Protein AF-A0A091BW97-F1 (afdb_monomer)

Secondary structure (DSSP, 8-state):
----SS-HHHHHHHHHHHHHHHHHT-HHHH-GGGSTTSHHHHHHHHHHHHHHHHHHTHHHHHHHHHHHHH-SS-HHHHHHHHHHHHHHHHHHHHHHHHHHGGGGT--SSSPSBTTEEEETTEEEE--HHHHHHHHHHHHHHHHHHHTTPPPPGGGGGGSTHHHHHHHHHHHHHHHHHHHHHHHHHHHHHHHHHHHHHHHTTHHHHHHHHHHHHHTGGGTTHHHHHHHHHTSTTSSTTHHHHHHHHHHHHHHH--S-HHHH-GGGGGGTHHHIIIIIHHHHHHHHHHHS-GGGHHHHHHHHHHHHHHHHHH---HHHHTTTTTT-HHHHHHHHHHHHHHHHHHHH--TTTSS-SS--

Radius of gyration: 22.95 Å; Cα contacts (8 Å, |Δi|>4): 452; chains: 1; bounding box: 50×57×78 Å

Foldseek 3Di:
DDPPLPPCVLLLVLLLLLLVLVQCLDCVRPNPCSDPPHPSVVVSVVSNVVSCVCVLAVLLSLQLSVLCPQAPPPSNLLSVLSNVLLVLLQQLLLVCCVVPVVVQVHDQVDDADPQWHQHPNGIHGCPDNLSSNVSSVVSSVLLNPAQQPDDPPVCRVCHHSNVSNVVSNVVSNVVSVVCSRVVVVVSVVLLVLLLVLLVVQLVSLLVLLLCLLLCLVNRCSCSSQCCQQQNPSPHHRHPVVVCSVCVVVVLPDPDQCCVVPVSCSSVLSLVLLQPVLVVVLVVCLVPDDPVCNVVSCVQRVSLSVSCNSRVDNSSRCVVCCVPPVVVSSVSSNVSSVVSSVVSVDPPDRPDPPPHD

Nearest PDB structures (foldseek):
  5iws-assembly1_A-2  TM=8.022E-01  e=1.204E-10  Bacillus cereus E33L
  6bvg-assembly1_B  TM=5.832E-01  e=1.067E-10  Bacillus cereus E33L
  8qsr-assembly1_A  TM=5.891E-01  e=2.397E-09  Escherichia coli

Sequence (356 aa):
MEAQCLRPFCFCFSGIVIAIASVVNDPAIVGNIAEEGTFWNQSWEIIEEGGWTVFNNMEILFAIGLPLGLARKANARAALESFVLYMTFNTFMSKILENFGSTFGVDFDQPVGEGLKMIGGVKTLDTGVVGSIIIAGIVIYLHNRFFDTQLPEYLGIFQGSALIGMIGFFVMFVMALLFSWVWPIFQQGVQSLQEFMVRSGNFGVFTYIFLEKALLPTGLHHFIYAPFQFGPAVVEGGTTLYWMEHLREFASSSQNLKSLFPEGGFALQGLSNLFGVPGIALAFYATAKKENKKKVLALIVPGVITAVLAGITEPFDYTFLFIAPVLVFCTCSVGCYFSDDFLCFRCCWRYGWWFN

Mean predicted aligned error: 7.31 Å

Organism: NCBI:txid1302648

pLDDT: mean 86.13, std 14.83, range [24.56, 98.75]

Structure (mmCIF, N/CA/C/O backbone):
data_AF-A0A091BW97-F1
#
_entry.id   AF-A0A091BW97-F1
#
loop_
_atom_site.group_PDB
_atom_site.id
_atom_site.type_symbol
_atom_site.label_atom_id
_atom_site.label_alt_id
_atom_site.label_comp_id
_atom_site.label_asym_id
_atom_site.label_entity_id
_atom_site.label_seq_id
_atom_site.pdbx_PDB_ins_code
_atom_site.Cartn_x
_atom_site.Cartn_y
_atom_site.Cartn_z
_atom_site.occupancy
_atom_site.B_iso_or_equiv
_atom_site.auth_seq_id
_atom_site.auth_comp_id
_atom_site.auth_asym_id
_atom_site.auth_atom_id
_atom_site.pdbx_PDB_model_num
ATOM 1 N N . MET A 1 1 ? -18.134 11.917 3.987 1.00 31.91 1 MET A N 1
ATOM 2 C CA . MET A 1 1 ? -17.168 11.019 4.648 1.00 31.91 1 MET A CA 1
ATOM 3 C C . MET A 1 1 ? -15.805 11.633 4.442 1.00 31.91 1 MET A C 1
ATOM 5 O O . MET A 1 1 ? -15.269 11.550 3.347 1.00 31.91 1 MET A O 1
ATOM 9 N N . GLU A 1 2 ? -15.338 12.402 5.418 1.00 29.83 2 GLU A N 1
ATOM 10 C CA . GLU A 1 2 ? -14.093 13.152 5.294 1.00 29.83 2 GLU A CA 1
ATOM 11 C C . GLU A 1 2 ? -12.892 12.206 5.264 1.00 29.83 2 GLU A C 1
ATOM 13 O O . GLU A 1 2 ? -12.587 11.515 6.233 1.00 29.83 2 GLU A O 1
ATOM 18 N N . ALA A 1 3 ? -12.188 12.236 4.135 1.00 34.28 3 ALA A N 1
ATOM 19 C CA . ALA A 1 3 ? -10.839 11.735 3.919 1.00 34.28 3 ALA A CA 1
ATOM 20 C C . ALA A 1 3 ? -9.794 12.537 4.734 1.00 34.28 3 ALA A C 1
ATOM 22 O O . ALA A 1 3 ? -8.815 13.048 4.196 1.00 34.28 3 ALA A O 1
ATOM 23 N N . GLN A 1 4 ? -10.024 12.711 6.039 1.00 38.94 4 GLN A N 1
ATOM 24 C CA . GLN A 1 4 ? -9.078 13.345 6.967 1.00 38.94 4 GLN A CA 1
ATOM 25 C C . GLN A 1 4 ? -8.070 12.348 7.557 1.00 38.94 4 GLN A C 1
ATOM 27 O O . GLN A 1 4 ? -7.108 12.753 8.199 1.00 38.94 4 GLN A O 1
ATOM 32 N N . CYS A 1 5 ? -8.287 11.052 7.343 1.00 41.28 5 CYS A N 1
ATOM 33 C CA . CYS A 1 5 ? -7.582 9.991 8.051 1.00 41.28 5 CYS A CA 1
ATOM 34 C C . CYS A 1 5 ? -6.133 9.783 7.547 1.00 41.28 5 CYS A C 1
ATOM 36 O O . CYS A 1 5 ? -5.243 9.513 8.343 1.00 41.28 5 CYS A O 1
ATOM 38 N N . LEU A 1 6 ? -5.866 10.083 6.274 1.00 47.84 6 LEU A N 1
ATOM 39 C CA . LEU A 1 6 ? -4.556 10.480 5.757 1.00 47.84 6 LEU A CA 1
ATOM 40 C C . LEU A 1 6 ? -4.838 11.573 4.735 1.00 47.84 6 LEU A C 1
ATOM 42 O O . LEU A 1 6 ? -5.543 11.327 3.758 1.00 47.84 6 LEU A O 1
ATOM 46 N N . ARG A 1 7 ? -4.355 12.797 4.956 1.00 52.91 7 ARG A N 1
ATOM 47 C CA . ARG A 1 7 ? -4.534 13.851 3.954 1.00 52.91 7 ARG A CA 1
ATOM 48 C C . ARG A 1 7 ? -3.901 13.334 2.644 1.00 52.91 7 ARG A C 1
ATOM 50 O O . ARG A 1 7 ? -2.727 12.962 2.690 1.00 52.91 7 ARG A O 1
ATOM 57 N N . PRO A 1 8 ? -4.608 13.355 1.493 1.00 54.41 8 PRO A N 1
ATOM 58 C CA . PRO A 1 8 ? -4.060 12.956 0.185 1.00 54.41 8 PRO A CA 1
ATOM 59 C C . PRO A 1 8 ? -2.718 13.628 -0.145 1.00 54.41 8 PRO A C 1
ATOM 61 O O . PRO A 1 8 ? -1.938 13.139 -0.947 1.00 54.41 8 PRO A O 1
ATOM 64 N N . PHE A 1 9 ? -2.437 14.741 0.534 1.00 54.31 9 PHE A N 1
ATOM 65 C CA . PHE A 1 9 ? -1.228 15.535 0.443 1.00 54.31 9 PHE A CA 1
ATOM 66 C C . PHE A 1 9 ? 0.078 14.762 0.672 1.00 54.31 9 PHE A C 1
ATOM 68 O O . PHE A 1 9 ? 1.041 15.037 -0.034 1.00 54.31 9 PHE A O 1
ATOM 75 N N . CYS A 1 10 ? 0.133 13.806 1.612 1.00 70.38 10 CYS A N 1
ATOM 76 C CA . CYS A 1 10 ? 1.372 13.049 1.840 1.00 70.38 10 CYS A CA 1
ATOM 77 C C . CYS A 1 10 ? 1.687 12.137 0.649 1.00 70.38 10 CYS A C 1
ATOM 79 O O . CYS A 1 10 ? 2.812 12.145 0.170 1.00 70.38 10 CYS A O 1
ATOM 81 N N . PHE A 1 11 ? 0.681 11.439 0.111 1.00 73.62 11 PHE A N 1
ATOM 82 C CA . PHE A 1 11 ? 0.833 10.619 -1.094 1.00 73.62 11 PHE A CA 1
ATOM 83 C C . PHE A 1 11 ? 1.150 11.470 -2.331 1.00 73.62 11 PHE A C 1
ATOM 85 O O . PHE A 1 11 ? 2.042 11.116 -3.097 1.00 73.62 11 PHE A O 1
ATOM 92 N N . CYS A 1 12 ? 0.489 12.626 -2.494 1.00 74.25 12 CYS A N 1
ATOM 93 C CA . CYS A 1 12 ? 0.792 13.574 -3.570 1.00 74.25 12 CYS A CA 1
ATOM 94 C C . CYS A 1 12 ? 2.246 14.039 -3.540 1.00 74.25 12 CYS A C 1
ATOM 96 O O . CYS A 1 12 ? 2.921 14.024 -4.565 1.00 74.25 12 CYS A O 1
ATOM 98 N N . PHE A 1 13 ? 2.706 14.490 -2.372 1.00 83.44 13 PHE A N 1
ATOM 99 C CA . PHE A 1 13 ? 4.054 15.011 -2.205 1.00 83.44 13 PHE A CA 1
ATOM 100 C C . PHE A 1 13 ? 5.097 13.912 -2.409 1.00 83.44 13 PHE A C 1
ATOM 102 O O . PHE A 1 13 ? 5.989 14.090 -3.232 1.00 83.44 13 PHE A O 1
ATOM 109 N N . SER A 1 14 ? 4.946 12.768 -1.733 1.00 83.62 14 SER A N 1
ATOM 110 C CA . SER A 1 14 ? 5.844 11.620 -1.883 1.00 83.62 14 SER A CA 1
ATOM 111 C C . SER A 1 14 ? 5.943 11.154 -3.334 1.00 83.62 14 SER A C 1
ATOM 113 O O . SER A 1 14 ? 7.049 10.978 -3.833 1.00 83.62 14 SER A O 1
ATOM 115 N N . GLY A 1 15 ? 4.815 11.040 -4.043 1.00 79.00 15 GLY A N 1
ATOM 116 C CA . GLY A 1 15 ? 4.815 10.669 -5.458 1.00 79.00 15 GLY A CA 1
ATOM 117 C C . GLY A 1 15 ? 5.561 11.666 -6.344 1.00 79.00 15 GLY A C 1
ATOM 118 O O . GLY A 1 15 ? 6.365 11.266 -7.178 1.00 79.00 15 GLY A O 1
ATOM 119 N N . ILE A 1 16 ? 5.330 12.970 -6.153 1.00 83.19 16 ILE A N 1
ATOM 120 C CA . ILE A 1 16 ? 6.034 14.014 -6.916 1.00 83.19 16 ILE A CA 1
ATOM 121 C C . ILE A 1 16 ? 7.541 13.973 -6.637 1.00 83.19 16 ILE A C 1
ATOM 123 O O . ILE A 1 16 ? 8.328 14.128 -7.566 1.00 83.19 16 ILE A O 1
ATOM 127 N N . VAL A 1 17 ? 7.949 13.761 -5.382 1.00 88.44 17 VAL A N 1
ATOM 128 C CA . VAL A 1 17 ? 9.368 13.654 -5.012 1.00 88.44 17 VAL A CA 1
ATOM 129 C C . VAL A 1 17 ? 10.024 12.461 -5.702 1.00 88.44 17 VAL A C 1
ATOM 131 O O . VAL A 1 17 ? 11.072 12.651 -6.311 1.00 88.44 17 VAL A O 1
ATOM 134 N N . ILE A 1 18 ? 9.395 11.281 -5.674 1.00 84.12 18 ILE A N 1
ATOM 135 C CA . ILE A 1 18 ? 9.902 10.077 -6.356 1.00 84.12 18 ILE A CA 1
ATOM 136 C C . ILE A 1 18 ? 10.013 10.323 -7.864 1.00 84.12 18 ILE A C 1
ATOM 138 O O . ILE A 1 18 ? 11.052 10.060 -8.460 1.00 84.12 18 ILE A O 1
ATOM 142 N N . ALA A 1 19 ? 8.979 10.903 -8.481 1.00 80.38 19 ALA A N 1
ATOM 143 C CA . ALA A 1 19 ? 8.985 11.201 -9.911 1.00 80.38 19 ALA A CA 1
ATOM 144 C C . ALA A 1 19 ? 10.111 12.166 -10.308 1.00 80.38 19 ALA A C 1
ATOM 146 O O . ALA A 1 19 ? 10.805 11.944 -11.299 1.00 80.38 19 ALA A O 1
ATOM 147 N N . ILE A 1 20 ? 10.311 13.237 -9.531 1.00 87.88 20 ILE A N 1
ATOM 148 C CA . ILE A 1 20 ? 11.405 14.184 -9.771 1.00 87.88 20 ILE A CA 1
ATOM 149 C C . ILE A 1 20 ? 12.748 13.481 -9.598 1.00 87.88 20 ILE A C 1
ATOM 151 O O . ILE A 1 20 ? 13.588 13.620 -10.481 1.00 87.88 20 ILE A O 1
ATOM 155 N N . ALA A 1 21 ? 12.937 12.737 -8.504 1.00 88.88 21 ALA A N 1
ATOM 156 C CA . ALA A 1 21 ? 14.180 12.030 -8.210 1.00 88.88 21 ALA A CA 1
ATOM 157 C C . ALA A 1 21 ? 14.549 11.046 -9.331 1.00 88.88 21 ALA A C 1
ATOM 159 O O . ALA A 1 21 ? 15.673 11.083 -9.821 1.00 88.88 21 ALA A O 1
ATOM 160 N N . SER A 1 22 ? 13.578 10.279 -9.828 1.00 82.81 22 SER A N 1
ATOM 161 C CA . SER A 1 22 ? 13.769 9.355 -10.948 1.00 82.81 22 SER A CA 1
ATOM 162 C C . SER A 1 22 ? 14.239 10.069 -12.225 1.00 82.81 22 SER A C 1
ATOM 164 O O . SER A 1 22 ? 15.207 9.646 -12.851 1.00 82.81 22 SER A O 1
ATOM 166 N N . VAL A 1 23 ? 13.625 11.205 -12.583 1.00 85.25 23 VAL A N 1
ATOM 167 C CA . VAL A 1 23 ? 14.000 11.974 -13.787 1.00 85.25 23 VAL A CA 1
ATOM 168 C C . VAL A 1 23 ? 15.388 12.601 -13.658 1.00 85.25 23 VAL A C 1
ATOM 170 O O . VAL A 1 23 ? 16.167 12.596 -14.610 1.00 85.25 23 VAL A O 1
ATOM 173 N N . VAL A 1 24 ? 15.704 13.180 -12.500 1.00 90.56 24 VAL A N 1
ATOM 174 C CA . VAL A 1 24 ? 16.987 13.871 -12.296 1.00 90.56 24 VAL A CA 1
ATOM 175 C C . VAL A 1 24 ? 18.155 12.910 -12.062 1.00 90.56 24 VAL A C 1
ATOM 177 O O . VAL A 1 24 ? 19.305 13.323 -12.215 1.00 90.56 24 VAL A O 1
ATOM 180 N N . ASN A 1 25 ? 17.872 11.650 -11.729 1.00 89.25 25 ASN A N 1
ATOM 181 C CA . ASN A 1 25 ? 18.857 10.575 -11.656 1.00 89.25 25 ASN A CA 1
ATOM 182 C C . ASN A 1 25 ? 18.984 9.754 -12.937 1.00 89.25 25 ASN A C 1
ATOM 184 O O . ASN A 1 25 ? 19.788 8.831 -12.962 1.00 89.25 25 ASN A O 1
ATOM 188 N N . ASP A 1 26 ? 18.272 10.094 -14.011 1.00 83.88 26 ASP A N 1
ATOM 189 C CA . ASP A 1 26 ? 18.450 9.418 -15.292 1.00 83.88 26 ASP A CA 1
ATOM 190 C C . ASP A 1 26 ? 19.705 9.954 -16.021 1.00 83.88 26 ASP A C 1
ATOM 192 O O . ASP A 1 26 ? 19.724 11.120 -16.453 1.00 83.88 26 ASP A O 1
ATOM 196 N N . PRO A 1 27 ? 20.752 9.127 -16.243 1.00 85.81 27 PRO A N 1
ATOM 197 C CA . PRO A 1 27 ? 21.944 9.542 -16.982 1.00 85.81 27 PRO A CA 1
ATOM 198 C C . PRO A 1 27 ? 21.652 9.934 -18.433 1.00 85.81 27 PRO A C 1
ATOM 200 O O . PRO A 1 27 ? 22.418 10.692 -19.028 1.00 85.81 27 PRO A O 1
ATOM 203 N N . ALA A 1 28 ? 20.561 9.444 -19.029 1.00 82.06 28 ALA A N 1
ATOM 204 C CA . ALA A 1 28 ? 20.150 9.837 -20.375 1.00 82.06 28 ALA A CA 1
ATOM 205 C C . ALA A 1 28 ? 19.623 11.281 -20.433 1.00 82.06 28 ALA A C 1
ATOM 207 O O . ALA A 1 28 ? 19.701 11.910 -21.489 1.00 82.06 28 ALA A O 1
ATOM 208 N N . ILE A 1 29 ? 19.112 11.811 -19.317 1.00 85.56 29 ILE A N 1
ATOM 209 C CA . ILE A 1 29 ? 18.547 13.165 -19.227 1.00 85.56 29 ILE A CA 1
ATOM 210 C C . ILE A 1 29 ? 19.586 14.149 -18.688 1.00 85.56 29 ILE A C 1
ATOM 212 O O . ILE A 1 29 ? 19.765 15.237 -19.238 1.00 85.56 29 ILE A O 1
ATOM 216 N N . VAL A 1 30 ? 20.269 13.773 -17.608 1.00 89.56 30 VAL A N 1
ATOM 217 C CA . VAL A 1 30 ? 21.144 14.675 -16.841 1.00 89.56 30 VAL A CA 1
ATOM 218 C C . VAL A 1 30 ? 22.630 14.480 -17.185 1.00 89.56 30 VAL A C 1
ATOM 220 O O . VAL A 1 30 ? 23.468 15.332 -16.876 1.00 89.56 30 VAL A O 1
ATOM 223 N N . GLY A 1 31 ? 22.968 13.413 -17.911 1.00 89.38 31 GLY A N 1
ATOM 224 C CA . GLY A 1 31 ? 24.332 13.094 -18.326 1.00 89.38 31 GLY A CA 1
ATOM 225 C C . GLY A 1 31 ? 25.152 12.455 -17.207 1.00 89.38 31 GLY A C 1
ATOM 226 O O . GLY A 1 31 ? 24.620 11.981 -16.207 1.00 89.38 31 GLY A O 1
ATOM 227 N N . ASN A 1 32 ? 26.477 12.472 -17.364 1.00 93.50 32 ASN A N 1
ATOM 228 C CA . ASN A 1 32 ? 27.402 11.681 -16.543 1.00 93.50 32 ASN A CA 1
ATOM 229 C C . ASN A 1 32 ? 27.347 11.992 -15.039 1.00 93.50 32 ASN A C 1
ATOM 231 O O . ASN A 1 32 ? 27.773 11.180 -14.228 1.00 93.50 32 ASN A O 1
ATOM 235 N N . ILE A 1 33 ? 26.841 13.165 -14.637 1.00 94.12 33 ILE A N 1
ATOM 236 C CA . ILE A 1 33 ? 26.689 13.465 -13.209 1.00 94.12 33 ILE A CA 1
ATOM 237 C C . ILE A 1 33 ? 25.619 12.588 -12.557 1.00 94.12 33 ILE A C 1
ATOM 239 O O . ILE A 1 33 ? 25.690 12.407 -11.356 1.00 94.12 33 ILE A O 1
ATOM 243 N N . ALA A 1 34 ? 24.668 12.031 -13.305 1.00 91.00 34 ALA A N 1
ATOM 244 C CA . ALA A 1 34 ? 23.636 11.137 -12.785 1.00 91.00 34 ALA A CA 1
ATOM 245 C C . ALA A 1 34 ? 24.012 9.648 -12.868 1.00 91.00 34 ALA A C 1
ATOM 247 O O . ALA A 1 34 ? 23.191 8.801 -12.539 1.00 91.00 34 ALA A O 1
ATOM 248 N N . GLU A 1 35 ? 25.240 9.317 -13.281 1.00 91.56 35 GLU A N 1
ATOM 249 C CA . GLU A 1 35 ? 25.728 7.934 -13.247 1.00 91.56 35 GLU A CA 1
ATOM 250 C C . GLU A 1 35 ? 25.761 7.374 -11.818 1.00 91.56 35 GLU A C 1
ATOM 252 O O . GLU A 1 35 ? 25.962 8.104 -10.844 1.00 91.56 35 GLU A O 1
ATOM 257 N N . GLU A 1 36 ? 25.577 6.059 -11.712 1.00 89.62 36 GLU A N 1
ATOM 258 C CA . GLU A 1 36 ? 25.557 5.346 -10.438 1.00 89.62 36 GLU A CA 1
ATOM 259 C C . GLU A 1 36 ? 26.844 5.603 -9.639 1.00 89.62 36 GLU A C 1
ATOM 261 O O . GLU A 1 36 ? 27.965 5.502 -10.151 1.00 89.62 36 GLU A O 1
ATOM 266 N N . GLY A 1 37 ? 26.685 5.958 -8.364 1.00 91.25 37 GLY A N 1
ATOM 267 C CA . GLY A 1 37 ? 27.802 6.183 -7.446 1.00 91.25 37 GLY A CA 1
ATOM 268 C C . GLY A 1 37 ? 28.414 7.585 -7.486 1.00 91.25 37 GLY A C 1
ATOM 269 O O . GLY A 1 37 ? 29.332 7.868 -6.708 1.00 91.25 37 GLY A O 1
ATOM 270 N N . THR A 1 38 ? 27.922 8.497 -8.329 1.00 96.50 38 THR A N 1
ATOM 271 C CA . THR A 1 38 ? 28.285 9.914 -8.209 1.00 96.50 38 THR A CA 1
ATOM 272 C C . THR A 1 38 ? 27.631 10.542 -6.975 1.00 96.50 38 THR A C 1
ATOM 274 O O . THR A 1 38 ? 26.601 10.093 -6.473 1.00 96.50 38 THR A O 1
ATOM 277 N N . PHE A 1 39 ? 28.188 11.665 -6.512 1.00 96.50 39 PHE A N 1
ATOM 278 C CA . PHE A 1 39 ? 27.586 12.433 -5.418 1.00 96.50 39 PHE A CA 1
ATOM 279 C C . PHE A 1 39 ? 26.151 12.893 -5.732 1.00 96.50 39 PHE A C 1
ATOM 281 O O . PHE A 1 39 ? 25.313 12.952 -4.836 1.00 96.50 39 PHE A O 1
ATOM 288 N N . TRP A 1 40 ? 25.862 13.230 -6.993 1.00 95.38 40 TRP A N 1
ATOM 289 C CA . TRP A 1 40 ? 24.532 13.670 -7.415 1.00 95.38 40 TRP A CA 1
ATOM 290 C C . TRP A 1 40 ? 23.526 12.522 -7.371 1.00 95.38 40 TRP A C 1
ATOM 292 O O . TRP A 1 40 ? 22.490 12.677 -6.726 1.00 95.38 40 TRP A O 1
ATOM 302 N N . ASN A 1 41 ? 23.862 11.380 -7.981 1.00 94.12 41 ASN A N 1
ATOM 303 C CA . ASN A 1 41 ? 23.007 10.196 -7.994 1.00 94.12 41 ASN A CA 1
ATOM 304 C C . ASN A 1 41 ? 22.662 9.751 -6.564 1.00 94.12 41 ASN A C 1
ATOM 306 O O . ASN A 1 41 ? 21.485 9.721 -6.201 1.00 94.12 41 ASN A O 1
ATOM 310 N N . GLN A 1 42 ? 23.677 9.583 -5.713 1.00 95.75 42 GLN A N 1
ATOM 311 C CA . GLN A 1 42 ? 23.492 9.196 -4.310 1.00 95.75 42 GLN A CA 1
ATOM 312 C C . GLN A 1 42 ? 22.668 10.215 -3.507 1.00 95.75 42 GLN A C 1
ATOM 314 O O . GLN A 1 42 ? 21.865 9.838 -2.654 1.00 95.75 42 GLN A O 1
ATOM 319 N N . SER A 1 43 ? 22.839 11.519 -3.760 1.00 96.31 43 SER A N 1
ATOM 320 C CA . SER A 1 43 ? 22.057 12.554 -3.065 1.00 96.31 43 SER A CA 1
ATOM 321 C C . SER A 1 43 ? 20.565 12.442 -3.375 1.00 96.31 43 SER A C 1
ATOM 323 O O . SER A 1 43 ? 19.732 12.614 -2.484 1.00 96.31 43 SER A O 1
ATOM 325 N N . TRP A 1 44 ? 20.224 12.158 -4.628 1.00 94.88 44 TRP A N 1
ATOM 326 C CA . TRP A 1 44 ? 18.840 12.011 -5.062 1.00 94.88 44 TRP A CA 1
ATOM 327 C C . TRP A 1 44 ? 18.243 10.651 -4.712 1.00 94.88 44 TRP A C 1
ATOM 329 O O . TRP A 1 44 ? 17.067 10.622 -4.370 1.00 94.88 44 TRP A O 1
ATOM 339 N N . GLU A 1 45 ? 19.032 9.574 -4.670 1.00 92.81 45 GLU A N 1
ATOM 340 C CA . GLU A 1 45 ? 18.591 8.276 -4.130 1.00 92.81 45 GLU A CA 1
ATOM 341 C C . GLU A 1 45 ? 18.146 8.413 -2.668 1.00 92.81 45 GLU A C 1
ATOM 343 O O . GLU A 1 45 ? 17.074 7.949 -2.290 1.00 92.81 45 GLU A O 1
ATOM 348 N N . ILE A 1 46 ? 18.905 9.152 -1.848 1.00 95.38 46 ILE A N 1
ATOM 349 C CA . ILE A 1 46 ? 18.519 9.441 -0.455 1.00 95.38 46 ILE A CA 1
ATOM 350 C C . ILE A 1 46 ? 17.174 10.185 -0.390 1.00 95.38 46 ILE A C 1
ATOM 352 O O . ILE A 1 46 ? 16.347 9.915 0.486 1.00 95.38 46 ILE A O 1
ATOM 356 N N . ILE A 1 47 ? 16.948 11.143 -1.294 1.00 95.12 47 ILE A N 1
ATOM 357 C CA . ILE A 1 47 ? 15.691 11.902 -1.365 1.00 95.12 47 ILE A CA 1
ATOM 358 C C . ILE A 1 47 ? 14.539 10.998 -1.826 1.00 95.12 47 ILE A C 1
ATOM 360 O O . ILE A 1 47 ? 13.442 11.077 -1.265 1.00 95.12 47 ILE A O 1
ATOM 364 N N . GLU A 1 48 ? 14.784 10.142 -2.817 1.00 89.94 48 GLU A N 1
ATOM 365 C CA . GLU A 1 48 ? 13.814 9.194 -3.361 1.00 89.94 48 GLU A CA 1
ATOM 366 C C . GLU A 1 48 ? 13.341 8.196 -2.300 1.00 89.94 48 GLU A C 1
ATOM 368 O O . GLU A 1 48 ? 12.134 8.047 -2.095 1.00 89.94 48 GLU A O 1
ATOM 373 N N . GLU A 1 49 ? 14.268 7.601 -1.547 1.00 91.25 49 GLU A N 1
ATOM 374 C CA . GLU A 1 49 ? 13.966 6.715 -0.413 1.00 91.25 49 GLU A CA 1
ATOM 375 C C . GLU A 1 49 ? 13.108 7.418 0.655 1.00 91.25 49 GLU A C 1
ATOM 377 O O . GLU A 1 49 ? 12.151 6.858 1.209 1.00 91.25 49 GLU A O 1
ATOM 382 N N . GLY A 1 50 ? 13.375 8.706 0.899 1.00 91.69 50 GLY A N 1
ATOM 383 C CA . GLY A 1 50 ? 12.511 9.552 1.724 1.00 91.69 50 GLY A CA 1
ATOM 384 C C . GLY A 1 50 ? 11.082 9.658 1.172 1.00 91.69 50 GLY A C 1
ATOM 385 O O . GLY A 1 50 ? 10.113 9.597 1.935 1.00 91.69 50 GLY A O 1
ATOM 386 N N . GLY A 1 51 ? 10.932 9.756 -0.150 1.00 86.62 51 GLY A N 1
ATOM 387 C CA . GLY A 1 51 ? 9.645 9.722 -0.845 1.00 86.62 51 GLY A CA 1
ATOM 388 C C . GLY A 1 51 ? 8.905 8.392 -0.665 1.00 86.62 51 GLY A C 1
ATOM 389 O O . GLY A 1 51 ? 7.713 8.398 -0.331 1.00 86.62 51 GLY A O 1
ATOM 390 N N . TRP A 1 52 ? 9.610 7.264 -0.790 1.00 85.94 52 TRP A N 1
ATOM 391 C CA . TRP A 1 52 ? 9.051 5.911 -0.659 1.00 85.94 52 TRP A CA 1
ATOM 392 C C . TRP A 1 52 ? 8.518 5.576 0.739 1.00 85.94 52 TRP A C 1
ATOM 394 O O . TRP A 1 52 ? 7.660 4.703 0.878 1.00 85.94 52 TRP A O 1
ATOM 404 N N . THR A 1 53 ? 8.934 6.309 1.776 1.00 89.50 53 THR A N 1
ATOM 405 C CA . THR A 1 53 ? 8.540 6.072 3.179 1.00 89.50 53 THR A CA 1
ATOM 406 C C . THR A 1 53 ? 7.027 5.908 3.377 1.00 89.50 53 THR A C 1
ATOM 408 O O . THR A 1 53 ? 6.595 5.022 4.117 1.00 89.50 53 THR A O 1
ATOM 411 N N . VAL A 1 54 ? 6.203 6.733 2.722 1.00 85.88 54 VAL A N 1
ATOM 412 C CA . VAL A 1 54 ? 4.735 6.673 2.861 1.00 85.88 54 VAL A CA 1
ATOM 413 C C . VAL A 1 54 ? 4.167 5.397 2.232 1.00 85.88 54 VAL A C 1
ATOM 415 O O . VAL A 1 54 ? 3.291 4.765 2.819 1.00 85.88 54 VAL A O 1
ATOM 418 N N . PHE A 1 55 ? 4.683 4.989 1.073 1.00 82.12 55 PHE A N 1
ATOM 419 C CA . PHE A 1 55 ? 4.230 3.788 0.367 1.00 82.12 55 PHE A CA 1
ATOM 420 C C . PHE A 1 55 ? 4.696 2.514 1.074 1.00 82.12 55 PHE A C 1
ATOM 422 O O . PHE A 1 55 ? 3.896 1.606 1.287 1.00 82.12 55 PHE A O 1
ATOM 429 N N . ASN A 1 56 ? 5.942 2.489 1.551 1.00 87.00 56 ASN A N 1
ATOM 430 C CA . ASN A 1 56 ? 6.519 1.348 2.267 1.00 87.00 56 ASN A CA 1
ATOM 431 C C . ASN A 1 56 ? 5.847 1.076 3.624 1.00 87.00 56 ASN A C 1
ATOM 433 O O . ASN A 1 56 ? 6.015 0.002 4.194 1.00 87.00 56 ASN A O 1
ATOM 437 N N . ASN A 1 57 ? 5.081 2.040 4.145 1.00 90.75 57 ASN A N 1
ATOM 438 C CA . ASN A 1 57 ? 4.380 1.942 5.426 1.00 90.75 57 ASN A CA 1
ATOM 439 C C . ASN A 1 57 ? 2.858 2.112 5.286 1.00 90.75 57 ASN A C 1
ATOM 441 O O . ASN A 1 57 ? 2.184 2.416 6.277 1.00 90.75 57 ASN A O 1
ATOM 445 N N . MET A 1 58 ? 2.303 1.935 4.081 1.00 87.94 58 MET A N 1
ATOM 446 C CA . MET A 1 58 ? 0.891 2.213 3.805 1.00 87.94 58 MET A CA 1
ATOM 447 C C . MET A 1 58 ? -0.052 1.449 4.744 1.00 87.94 58 MET A C 1
ATOM 449 O O . MET A 1 58 ? -0.988 2.032 5.281 1.00 87.94 58 MET A O 1
ATOM 453 N N . GLU A 1 59 ? 0.224 0.183 5.041 1.00 92.19 59 GLU A N 1
ATOM 454 C CA . GLU A 1 59 ? -0.608 -0.656 5.904 1.00 92.19 59 GLU A CA 1
ATOM 455 C C . GLU A 1 59 ? -0.730 -0.081 7.318 1.00 92.19 59 GLU A C 1
ATOM 457 O O . GLU A 1 59 ? -1.822 0.072 7.869 1.00 92.19 59 GLU A O 1
ATOM 462 N N . ILE A 1 60 ? 0.409 0.299 7.899 1.00 94.69 60 ILE A N 1
ATOM 463 C CA . ILE A 1 60 ? 0.473 0.889 9.239 1.00 94.69 60 ILE A CA 1
ATOM 464 C C . ILE A 1 60 ? -0.222 2.252 9.243 1.00 94.69 60 ILE A C 1
ATOM 466 O O . ILE A 1 60 ? -0.995 2.556 10.156 1.00 94.69 60 ILE A O 1
ATOM 470 N N . LEU A 1 61 ? 0.011 3.060 8.206 1.00 92.50 61 LEU A N 1
ATOM 471 C CA . LEU A 1 61 ? -0.631 4.360 8.049 1.00 92.50 61 LEU A CA 1
ATOM 472 C C . LEU A 1 61 ? -2.154 4.226 7.960 1.00 92.50 61 LEU A C 1
ATOM 474 O O . LEU A 1 61 ? -2.858 4.975 8.633 1.00 92.50 61 LEU A O 1
ATOM 478 N N . PHE A 1 62 ? -2.681 3.252 7.217 1.00 90.25 62 PHE A N 1
ATOM 479 C CA . PHE A 1 62 ? -4.121 2.984 7.159 1.00 90.25 62 PHE A CA 1
ATOM 480 C C . PHE A 1 62 ? -4.668 2.458 8.491 1.00 90.25 62 PHE A C 1
ATOM 482 O O . PHE A 1 62 ? -5.737 2.901 8.925 1.00 90.25 62 PHE A O 1
ATOM 489 N N . ALA A 1 63 ? -3.930 1.579 9.177 1.00 95.31 63 ALA A N 1
ATOM 490 C CA . ALA A 1 63 ? -4.316 1.075 10.494 1.00 95.31 63 ALA A CA 1
ATOM 491 C C . ALA A 1 63 ? -4.446 2.203 11.538 1.00 95.31 63 ALA A C 1
ATOM 493 O O . ALA A 1 63 ? -5.358 2.171 12.366 1.00 95.31 63 ALA A O 1
ATOM 494 N N . ILE A 1 64 ? -3.575 3.216 11.482 1.00 94.81 64 ILE A N 1
ATOM 495 C CA . ILE A 1 64 ? -3.607 4.406 12.353 1.00 94.81 64 ILE A CA 1
ATOM 496 C C . ILE A 1 64 ? -4.652 5.419 11.884 1.00 94.81 64 ILE A C 1
ATOM 498 O O . ILE A 1 64 ? -5.393 5.985 12.691 1.00 94.81 64 ILE A O 1
ATOM 502 N N . GLY A 1 65 ? -4.691 5.671 10.579 1.00 91.06 65 GLY A N 1
ATOM 503 C CA . GLY A 1 65 ? -5.502 6.712 9.977 1.00 91.06 65 GLY A CA 1
ATOM 504 C C . GLY A 1 65 ? -6.986 6.464 10.191 1.00 91.06 65 GLY A C 1
ATOM 505 O O . GLY A 1 65 ? -7.705 7.363 10.628 1.00 91.06 65 GLY A O 1
ATOM 506 N N . LEU A 1 66 ? -7.466 5.253 9.890 1.00 92.00 66 LEU A N 1
ATOM 507 C CA . LEU A 1 66 ? -8.905 4.969 9.854 1.00 92.00 66 LEU A CA 1
ATOM 508 C C . LEU A 1 66 ? -9.608 5.325 11.175 1.00 92.00 66 LEU A C 1
ATOM 510 O O . LEU A 1 66 ? -10.611 6.045 11.130 1.00 92.00 66 LEU A O 1
ATOM 514 N N . PRO A 1 67 ? -9.090 4.932 12.355 1.00 94.50 67 PRO A N 1
ATOM 515 C CA . PRO A 1 67 ? -9.661 5.354 13.627 1.00 94.50 67 PRO A CA 1
ATOM 516 C C . PRO A 1 67 ? -9.643 6.864 13.864 1.00 94.50 67 PRO A C 1
ATOM 518 O O . PRO A 1 67 ? -10.582 7.365 14.480 1.00 94.50 67 PRO A O 1
ATOM 521 N N . LEU A 1 68 ? -8.655 7.612 13.355 1.00 92.81 68 LEU A N 1
ATOM 522 C CA . LEU A 1 68 ? -8.639 9.076 13.492 1.00 92.81 68 LEU A CA 1
ATOM 523 C C . LEU A 1 68 ? -9.862 9.726 12.835 1.00 92.81 68 LEU A C 1
ATOM 525 O O . LEU A 1 68 ? -10.387 10.703 13.374 1.00 92.81 68 LEU A O 1
ATOM 529 N N . GLY A 1 69 ? -10.308 9.179 11.699 1.00 87.50 69 GLY A N 1
ATOM 530 C CA . GLY A 1 69 ? -11.454 9.690 10.941 1.00 87.50 69 GLY A CA 1
ATOM 531 C C . GLY A 1 69 ? -12.806 9.063 11.300 1.00 87.50 69 GLY A C 1
ATOM 532 O O . GLY A 1 69 ? -13.839 9.687 11.064 1.00 87.50 69 GLY A O 1
ATOM 533 N N . LEU A 1 70 ? -12.825 7.836 11.836 1.00 91.81 70 LEU A N 1
ATOM 534 C CA . LEU A 1 70 ? -14.056 7.044 12.004 1.00 91.81 70 LEU A CA 1
ATOM 535 C C . LEU A 1 70 ? -14.427 6.733 13.463 1.00 91.81 70 LEU A C 1
ATOM 537 O O . LEU A 1 70 ? -15.572 6.349 13.732 1.00 91.81 70 LEU A O 1
ATOM 541 N N . ALA A 1 71 ? -13.503 6.877 14.418 1.00 94.88 71 ALA A N 1
ATOM 542 C CA . ALA A 1 71 ? -13.841 6.740 15.831 1.00 94.88 71 ALA A CA 1
ATOM 543 C C . ALA A 1 71 ? -14.720 7.916 16.283 1.00 94.88 71 ALA A C 1
ATOM 545 O O . ALA A 1 71 ? -14.459 9.075 15.969 1.00 94.88 71 ALA A O 1
ATOM 546 N N . ARG A 1 72 ? -15.780 7.621 17.042 1.00 93.00 72 ARG A N 1
ATOM 547 C CA . ARG A 1 72 ? -16.779 8.624 17.462 1.00 93.00 72 ARG A CA 1
ATOM 548 C C . ARG A 1 72 ? -16.346 9.434 18.683 1.00 93.00 72 ARG A C 1
ATOM 550 O O . ARG A 1 72 ? -16.960 10.448 18.997 1.00 93.00 72 ARG A O 1
ATOM 557 N N . LYS A 1 73 ? -15.335 8.953 19.397 1.00 91.50 73 LYS A N 1
ATOM 558 C CA . LYS A 1 73 ? -14.808 9.499 20.649 1.00 91.50 73 LYS A CA 1
ATOM 559 C C . LYS A 1 73 ? -13.330 9.161 20.742 1.00 91.50 73 LYS A C 1
ATOM 561 O O . LYS A 1 73 ? -12.898 8.226 20.081 1.00 91.50 73 LYS A O 1
ATOM 566 N N . ALA A 1 74 ? -12.586 9.955 21.517 1.00 93.19 74 ALA A N 1
ATOM 567 C CA . ALA A 1 74 ? -11.168 9.748 21.826 1.00 93.19 74 ALA A CA 1
ATOM 568 C C . ALA A 1 74 ? -10.341 9.190 20.645 1.00 93.19 74 ALA A C 1
ATOM 570 O O . ALA A 1 74 ? -9.548 8.266 20.809 1.00 93.19 74 ALA A O 1
ATOM 571 N N . ASN A 1 75 ? -10.525 9.755 19.449 1.00 93.62 75 ASN A N 1
ATOM 572 C CA . ASN A 1 75 ? -10.018 9.215 18.187 1.00 93.62 75 ASN A CA 1
ATOM 573 C C . ASN A 1 75 ? -8.490 9.040 18.163 1.00 93.62 75 ASN A C 1
ATOM 575 O O . ASN A 1 75 ? -7.997 8.055 17.622 1.00 93.62 75 ASN A O 1
ATOM 579 N N . ALA A 1 76 ? -7.738 9.922 18.828 1.00 94.62 76 ALA A N 1
ATOM 580 C CA . ALA A 1 76 ? -6.293 9.756 19.008 1.00 94.62 76 ALA A CA 1
ATOM 581 C C . ALA A 1 76 ? -5.923 8.487 19.805 1.00 94.62 76 ALA A C 1
ATOM 583 O O . ALA A 1 76 ? -4.935 7.827 19.495 1.00 94.62 76 ALA A O 1
ATOM 584 N N . ARG A 1 77 ? -6.727 8.110 20.811 1.00 95.81 77 ARG A N 1
ATOM 585 C CA . ARG A 1 77 ? -6.535 6.855 21.556 1.00 95.81 77 ARG A CA 1
ATOM 586 C C . ARG A 1 77 ? -6.929 5.649 20.710 1.00 95.81 77 ARG A C 1
ATOM 588 O O . ARG A 1 77 ? -6.165 4.695 20.661 1.00 95.81 77 ARG A O 1
ATOM 595 N N . ALA A 1 78 ? -8.043 5.733 19.980 1.00 97.56 78 ALA A N 1
ATOM 596 C CA . ALA A 1 78 ? -8.461 4.689 19.043 1.00 97.56 78 ALA A CA 1
ATOM 597 C C . ALA A 1 78 ? -7.385 4.395 17.980 1.00 97.56 78 ALA A C 1
ATOM 599 O O . ALA A 1 78 ? -7.171 3.244 17.609 1.00 97.56 78 ALA A O 1
ATOM 600 N N . ALA A 1 79 ? -6.677 5.428 17.514 1.00 97.06 79 ALA A N 1
ATOM 601 C CA . ALA A 1 79 ? -5.571 5.290 16.571 1.00 97.06 79 ALA A CA 1
ATOM 602 C C . ALA A 1 79 ? -4.378 4.527 17.168 1.00 97.06 79 ALA A C 1
ATOM 604 O O . ALA A 1 79 ? -3.860 3.607 16.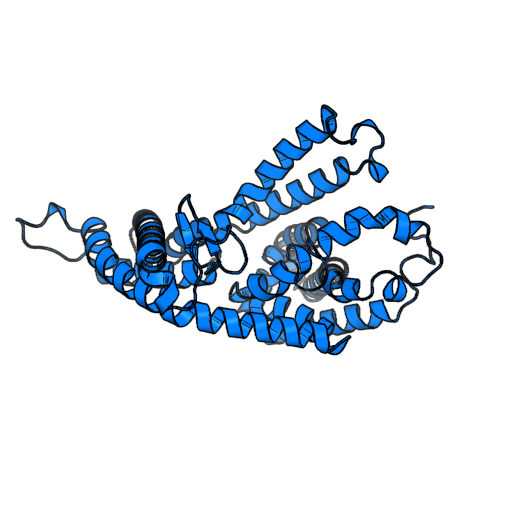536 1.00 97.06 79 ALA A O 1
ATOM 605 N N . LEU A 1 80 ? -3.983 4.854 18.405 1.00 97.38 80 LEU A N 1
ATOM 606 C CA . LEU A 1 80 ? -2.929 4.127 19.123 1.00 97.38 80 LEU A CA 1
ATOM 607 C C . LEU A 1 80 ? -3.330 2.676 19.415 1.00 97.38 80 LEU A C 1
ATOM 609 O O . LEU A 1 80 ? -2.529 1.766 19.219 1.00 97.38 80 LEU A O 1
ATOM 613 N N . GLU A 1 81 ? -4.574 2.448 19.841 1.00 98.25 81 GLU A N 1
ATOM 614 C CA . GLU A 1 81 ? -5.126 1.106 20.054 1.00 98.25 81 GLU A CA 1
ATOM 615 C C . GLU A 1 81 ? -5.076 0.277 18.765 1.00 98.25 81 GLU A C 1
ATOM 617 O O . GLU A 1 81 ? -4.639 -0.871 18.786 1.00 98.25 81 GLU A O 1
ATOM 622 N N . SER A 1 82 ? -5.471 0.871 17.636 1.00 98.44 82 SER A N 1
ATOM 623 C CA . SER A 1 82 ? -5.474 0.206 16.331 1.00 98.44 82 SER A CA 1
ATOM 624 C C . SER A 1 82 ? -4.074 -0.145 15.851 1.00 98.44 82 SER A C 1
ATOM 626 O O . SER A 1 82 ? -3.854 -1.271 15.417 1.00 98.44 82 SER A O 1
ATOM 628 N N . PHE A 1 83 ? -3.107 0.762 16.005 1.00 98.19 83 PHE A N 1
ATOM 629 C CA . PHE A 1 83 ? -1.703 0.469 15.717 1.00 98.19 83 PHE A CA 1
ATOM 630 C C . PHE A 1 83 ? -1.198 -0.737 16.514 1.00 98.19 83 PHE A C 1
ATOM 632 O O . PHE A 1 83 ? -0.689 -1.699 15.937 1.00 98.19 83 PHE A O 1
ATOM 639 N N . VAL A 1 84 ? -1.378 -0.712 17.839 1.00 98.38 84 VAL A N 1
ATOM 640 C CA . VAL A 1 84 ? -0.901 -1.783 18.725 1.00 98.38 84 VAL A CA 1
ATOM 641 C C . VAL A 1 84 ? -1.576 -3.111 18.389 1.00 98.38 84 VAL A C 1
ATOM 643 O O . VAL A 1 84 ? -0.903 -4.139 18.297 1.00 98.38 84 VAL A O 1
ATOM 646 N N . LEU A 1 85 ? -2.891 -3.111 18.167 1.00 98.75 85 LEU A N 1
ATOM 647 C CA . LEU A 1 85 ? -3.638 -4.326 17.843 1.00 98.75 85 LEU A CA 1
ATOM 648 C C . LEU A 1 85 ? -3.318 -4.851 16.439 1.00 98.75 85 LEU A C 1
ATOM 650 O O . LEU A 1 85 ? -3.206 -6.062 16.271 1.00 98.75 85 LEU A O 1
ATOM 654 N N . TYR A 1 86 ? -3.066 -3.982 15.461 1.00 98.69 86 TYR A N 1
ATOM 655 C CA . TYR A 1 86 ? -2.609 -4.394 14.135 1.00 98.69 86 TYR A CA 1
ATOM 656 C C . TYR A 1 86 ? -1.214 -5.033 14.173 1.00 98.69 86 TYR A C 1
ATOM 658 O O . TYR A 1 86 ? -0.991 -6.079 13.560 1.00 98.69 86 TYR A O 1
ATOM 666 N N . MET A 1 87 ? -0.284 -4.472 14.949 1.00 98.62 87 MET A N 1
ATOM 667 C CA . MET A 1 87 ? 1.031 -5.089 15.160 1.00 98.62 87 MET A CA 1
ATOM 668 C C . MET A 1 87 ? 0.925 -6.407 15.940 1.00 98.62 87 MET A C 1
ATOM 670 O O . MET A 1 87 ? 1.625 -7.371 15.628 1.00 98.62 87 MET A O 1
ATOM 674 N N . THR A 1 88 ? 0.006 -6.486 16.907 1.00 98.69 88 THR A N 1
ATOM 675 C CA . THR A 1 88 ? -0.286 -7.720 17.657 1.00 98.69 88 THR A CA 1
ATOM 676 C C . THR A 1 88 ? -0.822 -8.811 16.729 1.00 98.69 88 THR A C 1
ATOM 678 O O . THR A 1 88 ? -0.325 -9.934 16.756 1.00 98.69 88 THR A O 1
ATOM 681 N N . PHE A 1 89 ? -1.777 -8.474 15.858 1.00 98.75 89 PHE A N 1
ATOM 682 C CA . PHE A 1 89 ? -2.306 -9.368 14.825 1.00 98.75 89 PHE A CA 1
ATOM 683 C C . PHE A 1 89 ? -1.199 -9.905 13.912 1.00 98.75 89 PHE A C 1
ATOM 685 O O . PHE A 1 89 ? -1.087 -11.117 13.745 1.00 98.75 89 PHE A O 1
ATOM 692 N N . ASN A 1 90 ? -0.335 -9.030 13.389 1.00 98.50 90 ASN A N 1
ATOM 693 C CA . ASN A 1 90 ? 0.776 -9.450 12.532 1.00 98.50 90 ASN A CA 1
ATOM 694 C C . ASN A 1 90 ? 1.795 -10.316 13.280 1.00 98.50 90 ASN A C 1
ATOM 696 O O . ASN A 1 90 ? 2.300 -11.283 12.722 1.00 98.50 90 ASN A O 1
ATOM 700 N N . THR A 1 91 ? 2.055 -10.030 14.557 1.00 98.56 91 THR A N 1
ATOM 701 C CA . THR A 1 91 ? 2.939 -10.858 15.391 1.00 98.56 91 THR A CA 1
ATOM 702 C C . THR A 1 91 ? 2.354 -12.249 15.619 1.00 98.56 91 THR A C 1
ATOM 704 O O . THR A 1 91 ? 3.069 -13.245 15.517 1.00 98.56 91 THR A O 1
ATOM 707 N N . PHE A 1 92 ? 1.051 -12.346 15.889 1.00 98.62 92 PHE A N 1
ATOM 708 C CA . PHE A 1 92 ? 0.387 -13.641 16.000 1.00 98.62 92 PHE A CA 1
ATOM 709 C C . PHE A 1 92 ? 0.406 -14.408 14.690 1.00 98.62 92 PHE A C 1
ATOM 711 O O . PHE A 1 92 ? 0.773 -15.577 14.699 1.00 98.62 92 PHE A O 1
ATOM 718 N N . MET A 1 93 ? 0.060 -13.761 13.580 1.00 98.19 93 MET A N 1
ATOM 719 C CA . MET A 1 93 ? 0.078 -14.382 12.258 1.00 98.19 93 MET A CA 1
ATOM 720 C C . MET A 1 93 ? 1.481 -14.895 11.915 1.00 98.19 93 MET A C 1
ATOM 722 O O . MET A 1 93 ? 1.629 -16.057 11.553 1.00 98.19 93 MET A O 1
ATOM 726 N N . SER A 1 94 ? 2.512 -14.080 12.151 1.00 98.06 94 SER A N 1
ATOM 727 C CA . SER A 1 94 ? 3.921 -14.466 12.031 1.00 98.06 94 SER A CA 1
ATOM 728 C C . SER A 1 94 ? 4.242 -15.735 12.825 1.00 98.06 94 SER A C 1
ATOM 730 O O . SER A 1 94 ? 4.711 -16.717 12.258 1.00 98.06 94 SER A O 1
ATOM 732 N N . LYS A 1 95 ? 3.905 -15.773 14.122 1.00 98.19 95 LYS A N 1
ATOM 733 C CA . LYS A 1 95 ? 4.195 -16.933 14.981 1.00 98.19 95 LYS A CA 1
ATOM 734 C C . LYS A 1 95 ? 3.347 -18.161 14.667 1.00 98.19 95 LYS A C 1
ATOM 736 O O . LYS A 1 95 ? 3.821 -19.278 14.853 1.00 98.19 95 LYS A O 1
ATOM 741 N N . ILE A 1 96 ? 2.119 -17.989 14.189 1.00 98.06 96 ILE A N 1
ATOM 742 C CA . ILE A 1 96 ? 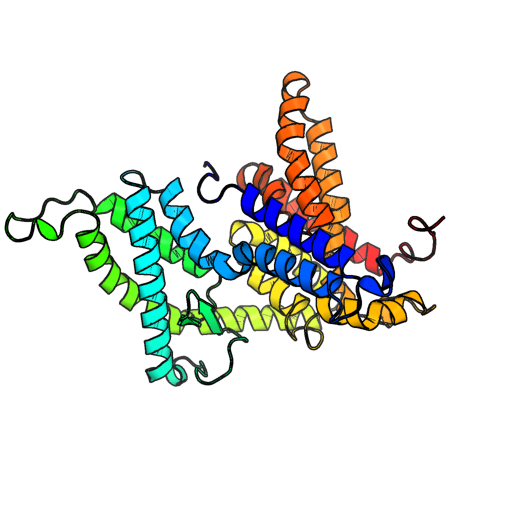1.297 -19.101 13.703 1.00 98.06 96 ILE A CA 1
ATOM 743 C C . ILE A 1 96 ? 1.961 -19.729 12.476 1.00 98.06 96 ILE A C 1
ATOM 745 O O . ILE A 1 96 ? 2.071 -20.949 12.416 1.00 98.06 96 ILE A O 1
ATOM 749 N N . LEU A 1 97 ? 2.447 -18.923 11.532 1.00 97.00 97 LEU A N 1
ATOM 750 C CA . LEU A 1 97 ? 3.071 -19.412 10.300 1.00 97.00 97 LEU A CA 1
ATOM 751 C C . LEU A 1 97 ? 4.476 -19.978 10.530 1.00 97.00 97 LEU A C 1
ATOM 753 O O . LEU A 1 97 ? 4.816 -20.994 9.940 1.00 97.00 97 LEU A O 1
ATOM 757 N N . GLU A 1 98 ? 5.257 -19.398 11.438 1.00 96.56 98 GLU A N 1
ATOM 758 C CA . GLU A 1 98 ? 6.561 -19.941 11.837 1.00 96.56 98 GLU A CA 1
ATOM 759 C C . GLU A 1 98 ? 6.433 -21.350 12.434 1.00 96.56 98 GLU A C 1
ATOM 761 O O . GLU A 1 98 ? 7.244 -22.224 12.152 1.00 96.56 98 GLU A O 1
ATOM 766 N N . ASN A 1 99 ? 5.391 -21.595 13.233 1.00 96.81 99 ASN A N 1
ATOM 767 C CA . ASN A 1 99 ? 5.203 -22.891 13.890 1.00 96.81 99 ASN A CA 1
ATOM 768 C C . ASN A 1 99 ? 4.361 -23.881 13.068 1.00 96.81 99 ASN A C 1
ATOM 770 O O . ASN A 1 99 ? 4.521 -25.092 13.214 1.00 96.81 99 ASN A O 1
ATOM 774 N N . PHE A 1 100 ? 3.434 -23.387 12.242 1.00 96.44 100 PHE A N 1
ATOM 775 C CA . PHE A 1 100 ? 2.396 -24.197 11.593 1.00 96.44 100 PHE A CA 1
ATOM 776 C C . PHE A 1 100 ? 2.152 -23.829 10.120 1.00 96.44 100 PHE A C 1
ATOM 778 O O . PHE A 1 100 ? 1.147 -24.257 9.554 1.00 96.44 100 PHE A O 1
ATOM 785 N N . GLY A 1 101 ? 3.037 -23.067 9.472 1.00 93.00 101 GLY A N 1
ATOM 786 C CA . GLY A 1 101 ? 2.856 -22.563 8.100 1.00 93.00 101 GLY A CA 1
ATOM 787 C C . G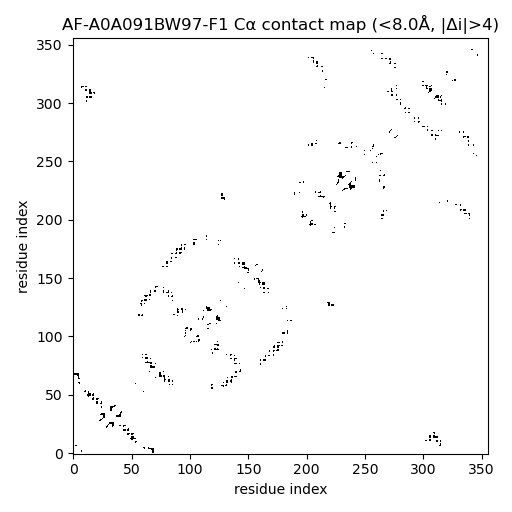LY A 1 101 ? 2.543 -23.654 7.077 1.00 93.00 101 GLY A C 1
ATOM 788 O O . GLY A 1 101 ? 1.621 -23.506 6.273 1.00 93.00 101 GLY A O 1
ATOM 789 N N . SER A 1 102 ? 3.197 -24.813 7.199 1.00 92.88 102 SER A N 1
ATOM 790 C CA . SER A 1 102 ? 2.955 -25.983 6.346 1.00 92.88 102 SER A CA 1
ATOM 791 C C . SER A 1 102 ? 1.511 -26.499 6.403 1.00 92.88 102 SER A C 1
ATOM 793 O O . SER A 1 102 ? 1.000 -26.993 5.401 1.00 92.88 102 SER A O 1
ATOM 795 N N . THR A 1 103 ? 0.812 -26.327 7.532 1.00 94.06 103 THR A N 1
ATOM 796 C CA . THR A 1 103 ? -0.612 -26.694 7.674 1.00 94.06 103 THR A CA 1
ATOM 797 C C . THR A 1 103 ? -1.511 -25.812 6.808 1.00 94.06 103 THR A C 1
ATOM 799 O O . THR A 1 103 ? -2.572 -26.247 6.365 1.00 94.06 103 THR A O 1
ATOM 802 N N . PHE A 1 104 ? -1.079 -24.581 6.543 1.00 92.50 104 PHE A N 1
ATOM 803 C CA . PHE A 1 104 ? -1.812 -23.592 5.757 1.00 92.50 104 PHE A CA 1
ATOM 804 C C . PHE A 1 104 ? -1.334 -23.505 4.299 1.00 92.50 104 PHE A C 1
ATOM 806 O O . PHE A 1 104 ? -1.835 -22.674 3.546 1.00 92.50 104 PHE A O 1
ATOM 813 N N . GLY A 1 105 ? -0.381 -24.352 3.891 1.00 91.19 105 GLY A N 1
ATOM 814 C CA . GLY A 1 105 ? 0.214 -24.304 2.553 1.00 91.19 105 GLY A CA 1
ATOM 815 C C . GLY A 1 105 ? 1.116 -23.088 2.330 1.00 91.19 105 GLY A C 1
ATOM 816 O O . GLY A 1 105 ? 1.262 -22.647 1.195 1.00 91.19 105 GLY A O 1
ATOM 817 N N . VAL A 1 106 ? 1.689 -22.536 3.403 1.00 93.00 106 VAL A N 1
ATOM 818 C CA . VAL A 1 106 ? 2.604 -21.390 3.360 1.00 93.00 106 VAL A CA 1
ATOM 819 C C . VAL A 1 106 ? 3.997 -21.861 3.760 1.00 93.00 106 VAL A C 1
ATOM 821 O O . VAL A 1 106 ? 4.191 -22.333 4.882 1.00 93.00 106 VAL A O 1
ATOM 824 N N . ASP A 1 107 ? 4.969 -21.709 2.863 1.00 93.44 107 ASP A N 1
ATOM 825 C CA . ASP A 1 107 ? 6.382 -21.831 3.216 1.00 93.44 107 ASP A CA 1
ATOM 826 C C . ASP A 1 107 ? 6.825 -20.529 3.889 1.00 93.44 107 ASP A C 1
ATOM 828 O O . ASP A 1 107 ? 6.942 -19.489 3.248 1.00 93.44 107 ASP A O 1
ATOM 832 N N . PHE A 1 108 ? 7.007 -20.562 5.208 1.00 94.44 108 PHE A N 1
ATOM 833 C CA . PHE A 1 108 ? 7.397 -19.377 5.965 1.00 94.44 108 PHE A CA 1
ATOM 834 C C . PHE A 1 108 ? 8.915 -19.156 5.999 1.00 94.44 108 PHE A C 1
ATOM 836 O O . PHE A 1 108 ? 9.349 -18.091 6.442 1.00 94.44 108 PHE A O 1
ATOM 843 N N . ASP A 1 109 ? 9.727 -20.094 5.507 1.00 92.12 109 ASP A N 1
ATOM 844 C CA . ASP A 1 109 ? 11.187 -19.953 5.452 1.00 92.12 109 ASP A CA 1
ATOM 845 C C . ASP A 1 109 ? 11.646 -19.208 4.188 1.00 92.12 109 ASP A C 1
ATOM 847 O O . ASP A 1 109 ? 12.710 -18.582 4.193 1.00 92.12 109 ASP A O 1
ATOM 851 N N . GLN A 1 110 ? 10.812 -19.174 3.142 1.00 91.00 110 GLN A N 1
ATOM 852 C CA . GLN A 1 110 ? 11.081 -18.444 1.899 1.00 91.00 110 GLN A CA 1
ATOM 853 C C . GLN A 1 110 ? 11.339 -16.941 2.142 1.00 91.00 110 GLN A C 1
ATOM 855 O O . GLN A 1 110 ? 10.818 -16.371 3.109 1.00 91.00 110 GLN A O 1
ATOM 860 N N . PRO A 1 111 ? 12.130 -16.251 1.301 1.00 88.38 111 PRO A N 1
ATOM 861 C CA . PRO A 1 111 ? 12.357 -14.816 1.452 1.00 88.38 111 PRO A CA 1
ATOM 862 C C . PRO A 1 111 ? 11.050 -14.011 1.380 1.00 88.38 111 PRO A C 1
ATOM 864 O O . PRO A 1 111 ? 10.014 -14.479 0.920 1.00 88.38 111 PRO A O 1
ATOM 867 N N . VAL A 1 112 ? 11.097 -12.775 1.875 1.00 88.38 112 VAL A N 1
ATOM 868 C CA . VAL A 1 112 ? 9.978 -11.830 1.753 1.00 88.38 112 VAL A CA 1
ATOM 869 C C . VAL A 1 112 ? 9.687 -11.602 0.267 1.00 88.38 112 VAL A C 1
ATOM 871 O O . VAL A 1 112 ? 10.613 -11.394 -0.512 1.00 88.38 112 VAL A O 1
ATOM 874 N N . GLY A 1 113 ? 8.413 -11.652 -0.107 1.00 81.75 113 GLY A N 1
ATOM 875 C CA . GLY A 1 113 ? 7.956 -11.806 -1.485 1.00 81.75 113 GLY A CA 1
ATOM 876 C C . GLY A 1 113 ? 6.881 -12.891 -1.582 1.00 81.75 113 GLY A C 1
ATOM 877 O O . GLY A 1 113 ? 6.610 -13.598 -0.610 1.00 81.75 113 GLY A O 1
ATOM 878 N N . GLU A 1 114 ? 6.229 -12.989 -2.743 1.00 78.94 114 GLU A N 1
ATOM 879 C CA . GLU A 1 114 ? 5.299 -14.085 -3.080 1.00 78.94 114 GLU A CA 1
ATOM 880 C C . GLU A 1 114 ? 4.206 -14.355 -2.021 1.00 78.94 114 GLU A C 1
ATOM 882 O O . GLU A 1 114 ? 3.834 -15.493 -1.740 1.00 78.94 114 GLU A O 1
ATOM 887 N N . GLY A 1 115 ? 3.664 -13.294 -1.415 1.00 87.81 115 GLY A N 1
ATOM 888 C CA . GLY A 1 115 ? 2.631 -13.390 -0.375 1.00 87.81 115 GLY A CA 1
ATOM 889 C C . GLY A 1 115 ? 3.107 -13.235 1.052 1.00 87.81 115 GLY A C 1
ATOM 890 O O . GLY A 1 115 ? 2.282 -13.252 1.963 1.00 87.81 115 GLY A O 1
ATOM 891 N N . LEU A 1 116 ? 4.409 -13.071 1.270 1.00 93.25 116 LEU A N 1
ATOM 892 C CA . LEU A 1 116 ? 4.966 -12.672 2.554 1.00 93.25 116 LEU A CA 1
ATOM 893 C C . LEU A 1 116 ? 5.507 -11.250 2.463 1.00 93.25 116 LEU A C 1
ATOM 895 O O . LEU A 1 116 ? 6.149 -10.877 1.483 1.00 93.25 116 LEU A O 1
ATOM 899 N N . LYS A 1 117 ? 5.294 -10.466 3.518 1.00 93.31 117 LYS A N 1
ATOM 900 C CA . LYS A 1 117 ? 5.730 -9.070 3.608 1.00 93.31 117 LYS A CA 1
ATOM 901 C C . LYS A 1 117 ? 6.325 -8.765 4.980 1.00 93.31 117 LYS A C 1
ATOM 903 O O . LYS A 1 117 ? 5.962 -9.379 5.984 1.00 93.31 117 LYS A O 1
ATOM 908 N N . MET A 1 118 ? 7.235 -7.794 5.021 1.00 95.38 118 MET A N 1
ATOM 909 C CA . MET A 1 118 ? 7.670 -7.161 6.267 1.00 95.38 118 MET A CA 1
ATOM 910 C C . MET A 1 118 ? 6.736 -6.004 6.603 1.00 95.38 118 MET A C 1
ATOM 912 O O . MET A 1 118 ? 6.685 -5.019 5.872 1.00 95.38 118 MET A O 1
ATOM 916 N N . ILE A 1 119 ? 6.032 -6.100 7.729 1.00 95.88 119 ILE A N 1
ATOM 917 C CA . ILE A 1 119 ? 5.167 -5.029 8.236 1.00 95.88 119 ILE A CA 1
ATOM 918 C C . ILE A 1 119 ? 5.685 -4.623 9.612 1.00 95.88 119 ILE A C 1
ATOM 920 O O . ILE A 1 119 ? 5.642 -5.410 10.555 1.00 95.88 119 ILE A O 1
ATOM 924 N N . GLY A 1 120 ? 6.226 -3.406 9.726 1.00 92.75 120 GLY A N 1
ATOM 925 C CA . GLY A 1 120 ? 6.729 -2.869 10.998 1.00 92.75 120 GLY A CA 1
ATOM 926 C C . GLY A 1 120 ? 7.790 -3.752 11.667 1.00 92.75 120 GLY A C 1
ATOM 927 O O . GLY A 1 120 ? 7.788 -3.895 12.886 1.00 92.75 120 GLY A O 1
ATOM 928 N N . GLY A 1 121 ? 8.654 -4.389 10.871 1.00 94.81 121 GLY A N 1
ATOM 929 C CA . GLY A 1 121 ? 9.695 -5.301 11.359 1.00 94.81 121 GLY A CA 1
ATOM 930 C C . GLY A 1 121 ? 9.230 -6.737 11.627 1.00 94.81 121 GLY A C 1
ATOM 931 O O . GLY A 1 121 ? 10.029 -7.547 12.088 1.00 94.81 121 GLY A O 1
ATOM 932 N N . VAL A 1 122 ? 7.977 -7.083 11.314 1.00 96.62 122 VAL A N 1
ATOM 933 C CA . VAL A 1 122 ? 7.433 -8.439 11.468 1.00 96.62 122 VAL A CA 1
ATOM 934 C C . VAL A 1 122 ? 7.220 -9.074 10.096 1.00 96.62 122 VAL A C 1
ATOM 936 O O . VAL A 1 122 ? 6.492 -8.525 9.269 1.00 96.62 122 VAL A O 1
ATOM 939 N N . LYS A 1 123 ? 7.826 -10.245 9.863 1.00 97.06 123 LYS A N 1
ATOM 940 C CA . LYS A 1 123 ? 7.555 -11.076 8.680 1.00 97.06 123 LYS A CA 1
ATOM 941 C C . LYS A 1 123 ? 6.192 -11.737 8.841 1.00 97.06 123 LYS A C 1
ATOM 943 O O . LYS A 1 123 ? 5.956 -12.399 9.849 1.00 97.06 123 LYS A O 1
ATOM 948 N N . THR A 1 124 ? 5.291 -11.546 7.890 1.00 97.19 124 THR A N 1
ATOM 949 C CA . THR A 1 124 ? 3.886 -11.961 8.004 1.00 97.19 124 THR A CA 1
ATOM 950 C C . THR A 1 124 ? 3.271 -12.153 6.614 1.00 97.19 124 THR A C 1
ATOM 952 O O . THR A 1 124 ? 3.940 -11.885 5.617 1.00 97.19 124 THR A O 1
ATOM 955 N N . LEU A 1 125 ? 2.021 -12.619 6.523 1.00 95.69 125 LEU A N 1
ATOM 956 C CA . LEU A 1 125 ? 1.310 -12.666 5.238 1.00 95.69 125 LEU A CA 1
ATOM 957 C C . LEU A 1 125 ? 1.093 -11.255 4.693 1.00 95.69 125 LEU A C 1
ATOM 959 O O . LEU A 1 125 ? 0.695 -10.343 5.425 1.00 95.69 125 LEU A O 1
ATOM 963 N N . ASP A 1 126 ? 1.303 -11.099 3.392 1.00 93.69 126 ASP A N 1
ATOM 964 C CA . ASP A 1 126 ? 1.010 -9.874 2.670 1.00 93.69 126 ASP A CA 1
ATOM 965 C C . ASP A 1 126 ? -0.500 -9.727 2.490 1.00 93.69 126 ASP A C 1
ATOM 967 O O . ASP A 1 126 ? -1.105 -10.175 1.515 1.00 93.69 126 ASP A O 1
ATOM 971 N N . THR A 1 127 ? -1.120 -9.113 3.494 1.00 93.94 127 THR A N 1
ATOM 972 C CA . THR A 1 127 ? -2.549 -8.789 3.483 1.00 93.94 127 THR A CA 1
ATOM 973 C C . THR A 1 127 ? -2.854 -7.439 2.834 1.00 93.94 127 THR A C 1
ATOM 975 O O . THR A 1 127 ? -4.025 -7.054 2.715 1.00 93.94 127 THR A O 1
ATOM 978 N N . GLY A 1 128 ? -1.805 -6.728 2.402 1.00 90.19 128 GLY A N 1
ATOM 979 C CA . GLY A 1 128 ? -1.865 -5.365 1.898 1.00 90.19 128 GLY A CA 1
ATOM 980 C C . GLY A 1 128 ? -2.669 -4.425 2.799 1.00 90.19 128 GLY A C 1
ATOM 981 O O . GLY A 1 128 ? -2.914 -4.670 3.985 1.00 90.19 128 GLY A O 1
ATOM 982 N N . VAL A 1 129 ? -3.163 -3.345 2.199 1.00 89.69 129 VAL A N 1
ATOM 983 C CA . VAL A 1 129 ? -4.010 -2.360 2.891 1.00 89.69 129 VAL A CA 1
ATOM 984 C C . VAL A 1 129 ? -5.349 -2.963 3.346 1.00 89.69 129 VAL A C 1
ATOM 986 O O . VAL A 1 129 ? -5.951 -2.488 4.310 1.00 89.69 129 VAL A O 1
ATOM 989 N N . VAL A 1 130 ? -5.816 -4.039 2.703 1.00 91.56 130 VAL A N 1
ATOM 990 C CA . VAL A 1 130 ? -7.082 -4.707 3.050 1.00 91.56 130 VAL A CA 1
ATOM 991 C C . VAL A 1 130 ? -7.046 -5.280 4.461 1.00 91.56 130 VAL A C 1
ATOM 993 O O . VAL A 1 130 ? -7.984 -5.048 5.231 1.00 91.56 130 VAL A O 1
ATOM 996 N N . GLY A 1 131 ? -5.963 -5.971 4.830 1.00 94.06 131 GLY A N 1
ATOM 997 C CA . GLY A 1 131 ? -5.777 -6.456 6.198 1.00 94.06 131 GLY A CA 1
ATOM 998 C C . GLY A 1 131 ? -5.832 -5.311 7.208 1.00 94.06 131 GLY A C 1
ATOM 999 O O . GLY A 1 131 ? -6.540 -5.393 8.213 1.00 94.06 131 GLY A O 1
ATOM 1000 N N . SER A 1 132 ? -5.180 -4.191 6.895 1.00 94.44 132 SER A N 1
ATOM 1001 C CA . SER A 1 132 ? -5.194 -2.992 7.740 1.00 94.44 132 SER A CA 1
ATOM 1002 C C . SER A 1 132 ? -6.595 -2.396 7.897 1.00 94.44 132 SER A C 1
ATOM 1004 O O . SER A 1 132 ? -6.989 -2.071 9.016 1.00 94.44 132 SER A O 1
ATOM 1006 N N . ILE A 1 133 ? -7.376 -2.296 6.814 1.00 93.19 133 ILE A N 1
ATOM 1007 C CA . ILE A 1 133 ? -8.758 -1.787 6.841 1.00 93.19 133 ILE A CA 1
ATOM 1008 C C . ILE A 1 133 ? -9.649 -2.668 7.721 1.00 93.19 133 ILE A C 1
ATOM 1010 O O . ILE A 1 133 ? -10.402 -2.149 8.550 1.00 93.19 133 ILE A O 1
ATOM 1014 N N . ILE A 1 134 ? -9.567 -3.991 7.558 1.00 96.50 134 ILE A N 1
ATOM 1015 C CA . ILE A 1 134 ? -10.393 -4.945 8.310 1.00 96.50 134 ILE A CA 1
ATOM 1016 C C . ILE A 1 134 ? -10.066 -4.864 9.802 1.00 96.50 134 ILE A C 1
ATOM 1018 O O . ILE A 1 134 ? -10.971 -4.688 10.623 1.00 96.50 134 ILE A O 1
ATOM 1022 N N . ILE A 1 135 ? -8.780 -4.942 10.158 1.00 98.38 135 ILE A N 1
ATOM 1023 C CA . ILE A 1 135 ? -8.354 -4.895 11.558 1.00 98.38 135 ILE A CA 1
ATOM 1024 C C . ILE A 1 135 ? -8.686 -3.538 12.186 1.00 98.38 135 ILE A C 1
ATOM 1026 O O . ILE A 1 135 ? -9.285 -3.503 13.263 1.00 98.38 135 ILE A O 1
ATOM 1030 N N . ALA A 1 136 ? -8.412 -2.425 11.502 1.00 97.62 136 ALA A N 1
ATOM 1031 C CA . ALA A 1 136 ? -8.787 -1.101 11.991 1.00 97.62 136 ALA A CA 1
ATOM 1032 C C . ALA A 1 136 ? -10.302 -0.970 12.188 1.00 97.62 136 ALA A C 1
ATOM 1034 O O . ALA A 1 136 ? -10.744 -0.434 13.203 1.00 97.62 136 ALA A O 1
ATOM 1035 N N . GLY A 1 137 ? -11.114 -1.502 11.270 1.00 97.56 137 GLY A N 1
ATOM 1036 C CA . GLY A 1 137 ? -12.573 -1.531 11.393 1.00 97.56 137 GLY A CA 1
ATOM 1037 C C . GLY A 1 137 ? -13.049 -2.266 12.649 1.00 97.56 137 GLY A C 1
ATOM 1038 O O . GLY A 1 137 ? -13.919 -1.764 13.368 1.00 97.56 137 GLY A O 1
ATOM 1039 N N . ILE A 1 138 ? -12.435 -3.412 12.960 1.00 98.50 138 ILE A N 1
ATOM 1040 C CA . ILE A 1 138 ? -12.698 -4.161 14.198 1.00 98.50 138 ILE A CA 1
ATOM 1041 C C . ILE A 1 138 ? -12.325 -3.317 15.419 1.00 98.50 138 ILE A C 1
ATOM 1043 O O . ILE A 1 138 ? -13.129 -3.193 16.345 1.00 98.50 138 ILE A O 1
ATOM 1047 N N . VAL A 1 139 ? -11.147 -2.691 15.425 1.00 98.56 139 VAL A N 1
ATOM 1048 C CA . VAL A 1 139 ? -10.705 -1.868 16.562 1.00 98.56 139 VAL A CA 1
ATOM 1049 C C . VAL A 1 139 ? -11.598 -0.642 16.750 1.00 98.56 139 VAL A C 1
ATOM 1051 O O . VAL A 1 139 ? -12.000 -0.353 17.874 1.00 98.56 139 VAL A O 1
ATOM 1054 N N . ILE A 1 140 ? -12.005 0.029 15.670 1.00 98.31 140 ILE A N 1
ATOM 1055 C CA . ILE A 1 140 ? -12.968 1.141 15.707 1.00 98.31 140 ILE A CA 1
ATOM 1056 C C . ILE A 1 140 ? -14.291 0.686 16.326 1.00 98.31 140 ILE A C 1
ATOM 1058 O O . ILE A 1 140 ? -14.870 1.403 17.149 1.00 98.31 140 ILE A O 1
ATOM 1062 N N . TYR A 1 141 ? -14.781 -0.496 15.947 1.00 98.25 141 TYR A N 1
ATOM 1063 C CA . TYR A 1 141 ? -15.989 -1.066 16.533 1.00 98.25 141 TYR A CA 1
ATOM 1064 C C . TYR A 1 141 ? -15.821 -1.309 18.038 1.00 98.25 141 TYR A C 1
ATOM 1066 O O . TYR A 1 141 ? -16.652 -0.841 18.823 1.00 98.25 141 TYR A O 1
ATOM 1074 N N . LEU A 1 142 ? -14.733 -1.971 18.450 1.00 98.12 142 LEU A N 1
ATOM 1075 C CA . LEU A 1 142 ? -14.436 -2.233 19.861 1.00 98.12 142 LEU A CA 1
ATOM 1076 C C . LEU A 1 142 ? -14.328 -0.929 20.659 1.00 98.12 142 LEU A C 1
ATOM 1078 O O . LEU A 1 142 ? -14.986 -0.790 21.690 1.00 98.12 142 LEU A O 1
ATOM 1082 N N . HIS A 1 143 ? -13.580 0.050 20.153 1.00 98.25 143 HIS A N 1
ATOM 1083 C CA . HIS A 1 143 ? -13.408 1.361 20.772 1.00 98.25 143 HIS A CA 1
ATOM 1084 C C . HIS A 1 143 ? -14.752 2.075 20.956 1.00 98.25 143 HIS A C 1
ATOM 1086 O O . HIS A 1 143 ? -15.132 2.466 22.063 1.00 98.25 143 HIS A O 1
ATOM 1092 N N . ASN A 1 144 ? -15.540 2.190 19.886 1.00 97.56 144 ASN A N 1
ATOM 1093 C CA . ASN A 1 144 ? -16.837 2.857 19.949 1.00 97.56 144 ASN A CA 1
ATOM 1094 C C . ASN A 1 144 ? -17.789 2.165 20.938 1.00 97.56 144 ASN A C 1
ATOM 1096 O O . ASN A 1 144 ? -18.546 2.847 21.639 1.00 97.56 144 ASN A O 1
ATOM 1100 N N . ARG A 1 145 ? -17.734 0.829 21.020 1.00 96.56 145 ARG A N 1
ATOM 1101 C CA . ARG A 1 145 ? -18.634 0.022 21.849 1.00 96.56 145 ARG A CA 1
ATOM 1102 C C . ARG A 1 145 ? -18.240 -0.032 23.323 1.00 96.56 145 ARG A C 1
ATOM 1104 O O . ARG A 1 145 ? -19.145 0.025 24.157 1.00 96.56 145 ARG A O 1
ATOM 1111 N N . PHE A 1 146 ? -16.951 -0.171 23.633 1.00 96.75 146 PHE A N 1
ATOM 1112 C CA . PHE A 1 146 ? -16.478 -0.574 24.964 1.00 96.75 146 PHE A CA 1
ATOM 1113 C C . PHE A 1 146 ? -15.616 0.464 25.688 1.00 96.75 146 PHE A C 1
ATOM 1115 O O . PHE A 1 146 ? -15.410 0.309 26.888 1.00 96.75 146 PHE A O 1
ATOM 1122 N N . PHE A 1 147 ? -15.154 1.529 25.029 1.00 96.25 147 PHE A N 1
ATOM 1123 C CA . PHE A 1 147 ? -14.187 2.458 25.630 1.00 96.25 147 PHE A CA 1
ATOM 1124 C C . PHE A 1 147 ? -14.677 3.124 26.934 1.00 96.25 147 PHE A C 1
ATOM 1126 O O . PHE A 1 147 ? -13.909 3.242 27.878 1.00 96.25 147 PHE A O 1
ATOM 1133 N N . ASP A 1 148 ? -15.962 3.480 27.038 1.00 95.31 148 ASP A N 1
ATOM 1134 C CA . ASP A 1 148 ? -16.526 4.106 28.253 1.00 95.31 148 ASP A CA 1
ATOM 1135 C C . ASP A 1 148 ? -17.120 3.085 29.242 1.00 95.31 148 ASP A C 1
ATOM 1137 O O . ASP A 1 148 ? -17.889 3.450 30.135 1.00 95.31 148 ASP A O 1
ATOM 1141 N N . THR A 1 149 ? -16.826 1.792 29.067 1.00 95.06 149 THR A N 1
ATOM 1142 C CA . THR A 1 149 ? -17.358 0.749 29.953 1.00 95.06 149 THR A CA 1
ATOM 1143 C C . THR A 1 149 ? -16.790 0.930 31.354 1.00 95.06 149 THR A C 1
ATOM 1145 O O . THR A 1 149 ? -15.579 0.871 31.559 1.00 95.06 149 THR A O 1
ATOM 1148 N N . GLN A 1 150 ? -17.683 1.112 32.323 1.00 93.50 150 GLN A N 1
ATOM 1149 C CA . GLN A 1 150 ? -17.322 1.197 33.731 1.00 93.50 150 GLN A CA 1
ATOM 1150 C C . GLN A 1 150 ? -17.060 -0.207 34.274 1.00 93.50 150 GLN A C 1
ATOM 1152 O O . GLN A 1 150 ? -17.945 -1.063 34.283 1.00 93.50 150 GLN A O 1
ATOM 1157 N N . LEU A 1 151 ? -15.826 -0.435 34.709 1.00 92.50 151 LEU A N 1
ATOM 1158 C CA . LEU A 1 151 ? -15.421 -1.640 35.428 1.00 92.50 151 LEU A CA 1
ATOM 1159 C C . LEU A 1 151 ? -15.515 -1.415 36.945 1.00 92.50 151 LEU A C 1
ATOM 1161 O O . LEU A 1 151 ? -15.391 -0.269 37.383 1.00 92.50 151 LEU A O 1
ATOM 1165 N N . PRO A 1 152 ? -15.684 -2.484 37.748 1.00 92.38 152 PRO A N 1
ATOM 1166 C CA . PRO A 1 152 ? -15.578 -2.402 39.202 1.00 92.38 152 PRO A CA 1
ATOM 1167 C C . PRO A 1 152 ? -14.276 -1.728 39.649 1.00 92.38 152 PRO A C 1
ATOM 1169 O O . PRO A 1 152 ? -13.260 -1.824 38.963 1.00 92.38 152 PRO A O 1
ATOM 1172 N N . GLU A 1 153 ? -14.290 -1.093 40.820 1.00 89.38 153 GLU A N 1
ATOM 1173 C CA . GLU A 1 153 ? -13.207 -0.217 41.293 1.00 89.38 153 GLU A CA 1
ATOM 1174 C C . GLU A 1 153 ? -11.825 -0.898 41.309 1.00 89.38 153 GLU A C 1
ATOM 1176 O O . GLU A 1 153 ? -10.838 -0.320 40.860 1.00 89.38 153 GLU A O 1
ATOM 1181 N N . TYR A 1 154 ? -11.763 -2.177 41.693 1.00 91.38 154 TYR A N 1
ATOM 1182 C CA . TYR A 1 154 ? -10.522 -2.963 41.699 1.00 91.38 154 TYR A CA 1
ATOM 1183 C C . TYR A 1 154 ? -9.955 -3.269 40.295 1.00 91.38 154 TYR A C 1
ATOM 1185 O O . TYR A 1 154 ? -8.791 -3.644 40.178 1.00 91.38 154 TYR A O 1
ATOM 1193 N N . LEU A 1 155 ? -10.745 -3.094 39.227 1.00 92.12 155 LEU A N 1
ATOM 1194 C CA . LEU A 1 155 ? -10.321 -3.181 37.820 1.00 92.12 155 LEU A CA 1
ATOM 1195 C C . LEU A 1 155 ? -10.282 -1.808 37.133 1.00 92.12 155 LEU A C 1
ATOM 1197 O O . LEU A 1 155 ? -10.133 -1.744 35.912 1.00 92.12 155 LEU A O 1
ATOM 1201 N N . GLY A 1 156 ? -10.399 -0.706 37.882 1.00 85.31 156 GLY A N 1
ATOM 1202 C CA . GLY A 1 156 ? -10.464 0.649 37.324 1.00 85.31 156 GLY A CA 1
ATOM 1203 C C . GLY A 1 156 ? -9.283 1.003 36.410 1.00 85.31 156 GLY A C 1
ATOM 1204 O O . GLY A 1 156 ? -9.466 1.689 35.408 1.00 85.31 156 GLY A O 1
ATOM 1205 N N . ILE A 1 157 ? -8.092 0.453 36.682 1.00 91.44 157 ILE A N 1
ATOM 1206 C CA . ILE A 1 157 ? -6.881 0.649 35.861 1.00 91.44 157 ILE A CA 1
ATOM 1207 C C . ILE A 1 157 ? -7.010 0.104 34.431 1.00 91.44 157 ILE A C 1
ATOM 1209 O O . ILE A 1 157 ? -6.265 0.515 33.545 1.00 91.44 157 ILE A O 1
ATOM 1213 N N . PHE A 1 158 ? -7.944 -0.819 34.205 1.00 93.31 158 PHE A N 1
ATOM 1214 C CA . PHE A 1 158 ? -8.157 -1.464 32.919 1.00 93.31 158 PHE A CA 1
ATOM 1215 C C . PHE A 1 158 ? -9.261 -0.806 32.088 1.00 93.31 158 PHE A C 1
ATOM 1217 O O . PHE A 1 158 ? -9.605 -1.335 31.041 1.00 93.31 158 PHE A O 1
ATOM 1224 N N . GLN A 1 159 ? -9.841 0.316 32.514 1.00 92.75 159 GLN A N 1
ATOM 1225 C CA . GLN A 1 159 ? -10.868 1.022 31.740 1.00 92.75 159 GLN A CA 1
ATOM 1226 C C . GLN A 1 159 ? -10.281 1.757 30.515 1.00 92.75 159 GLN A C 1
ATOM 1228 O O . GLN A 1 159 ? -9.069 1.960 30.394 1.00 92.75 159 GLN A O 1
ATOM 1233 N N . GLY A 1 160 ? -11.140 2.183 29.582 1.00 95.00 160 GLY A N 1
ATOM 1234 C CA . GLY A 1 160 ? -10.705 2.920 28.393 1.00 95.00 160 GLY A CA 1
ATOM 1235 C C . GLY A 1 160 ? -9.869 2.064 27.444 1.00 95.00 160 GLY A C 1
ATOM 1236 O O . GLY A 1 160 ? -10.215 0.923 27.142 1.00 95.00 160 GLY A O 1
ATOM 1237 N N . SER A 1 161 ? -8.747 2.615 26.982 1.00 96.31 161 SER A N 1
ATOM 1238 C CA . SER A 1 161 ? -7.852 1.972 26.013 1.00 96.31 161 SER A CA 1
ATOM 1239 C C . SER A 1 161 ? -7.291 0.635 26.485 1.00 96.31 161 SER A C 1
ATOM 1241 O O . SER A 1 161 ? -7.085 -0.257 25.668 1.00 96.31 161 SER A O 1
ATOM 1243 N N . ALA A 1 162 ? -7.082 0.463 27.794 1.00 95.88 162 ALA A N 1
ATOM 1244 C CA . ALA A 1 162 ? -6.611 -0.803 28.346 1.00 95.88 162 ALA A CA 1
ATOM 1245 C C . ALA A 1 162 ? -7.643 -1.927 28.136 1.00 95.88 162 ALA A C 1
ATOM 1247 O O . ALA A 1 162 ? -7.272 -3.028 27.733 1.00 95.88 162 ALA A O 1
ATOM 1248 N N . LEU A 1 163 ? -8.939 -1.635 28.303 1.00 96.81 163 LEU A N 1
ATOM 1249 C CA . LEU A 1 163 ? -10.018 -2.593 28.045 1.00 96.81 163 LEU A CA 1
ATOM 1250 C C . LEU A 1 163 ? -10.062 -2.976 26.568 1.00 96.81 163 LEU A C 1
ATOM 1252 O O . LEU A 1 163 ? -10.196 -4.156 26.242 1.00 96.81 163 LEU A O 1
ATOM 1256 N N . ILE A 1 164 ? -9.917 -1.986 25.681 1.00 97.88 164 ILE A N 1
ATOM 1257 C CA . ILE A 1 164 ? -9.878 -2.224 24.235 1.00 97.88 164 ILE A CA 1
ATOM 1258 C C . ILE A 1 164 ? -8.678 -3.090 23.867 1.00 97.88 164 ILE A C 1
ATOM 1260 O O . ILE A 1 164 ? -8.841 -4.044 23.113 1.00 97.88 164 ILE A O 1
ATOM 1264 N N . GLY A 1 165 ? -7.505 -2.818 24.441 1.00 97.12 165 GLY A N 1
ATOM 1265 C CA . GLY A 1 165 ? -6.308 -3.632 24.252 1.00 97.12 165 GLY A CA 1
ATOM 1266 C C . GLY A 1 165 ? -6.507 -5.082 24.697 1.00 97.12 165 GLY A C 1
ATOM 1267 O O . GLY A 1 165 ? -6.179 -5.994 23.945 1.00 97.12 165 GLY A O 1
ATOM 1268 N N . MET A 1 166 ? -7.104 -5.317 25.870 1.00 96.88 166 MET A N 1
ATOM 1269 C CA . MET A 1 166 ? -7.349 -6.675 26.376 1.00 96.88 166 MET A CA 1
ATOM 1270 C C . MET A 1 166 ? -8.345 -7.458 25.517 1.00 96.88 166 MET A C 1
ATOM 1272 O O . MET A 1 166 ? -8.060 -8.588 25.129 1.00 96.88 166 MET A O 1
ATOM 1276 N N . ILE A 1 167 ? -9.507 -6.872 25.202 1.00 98.00 167 ILE A N 1
ATOM 1277 C CA . ILE A 1 167 ? -10.502 -7.528 24.336 1.00 98.00 167 ILE A CA 1
ATOM 1278 C C . ILE A 1 167 ? -9.899 -7.735 22.944 1.00 98.00 167 ILE A C 1
ATOM 1280 O O . ILE A 1 167 ? -9.973 -8.826 22.379 1.00 98.00 167 ILE A O 1
ATOM 1284 N N . GLY A 1 168 ? -9.265 -6.687 22.419 1.00 98.38 168 GLY A N 1
ATOM 1285 C CA . GLY A 1 168 ? -8.605 -6.678 21.128 1.00 98.38 168 GLY A CA 1
ATOM 1286 C C . GLY A 1 168 ? -7.556 -7.773 21.008 1.00 98.38 168 GLY A C 1
ATOM 1287 O O . GLY A 1 168 ? -7.555 -8.457 19.999 1.00 98.38 168 GLY A O 1
ATOM 1288 N N . PHE A 1 169 ? -6.731 -8.014 22.027 1.00 98.50 169 PHE A N 1
ATOM 1289 C CA . PHE A 1 169 ? -5.702 -9.058 22.011 1.00 98.50 169 PHE A CA 1
ATOM 1290 C C . PHE A 1 169 ? -6.278 -10.442 21.672 1.00 98.50 169 PHE A C 1
ATOM 1292 O O . PHE A 1 169 ? -5.806 -11.099 20.745 1.00 98.50 169 PHE A O 1
ATOM 1299 N N . PHE A 1 170 ? -7.349 -10.865 22.351 1.00 98.44 170 PHE A N 1
ATOM 1300 C CA . PHE A 1 170 ? -7.991 -12.154 22.062 1.00 98.44 170 PHE A CA 1
ATOM 1301 C C . PHE A 1 170 ? -8.671 -12.172 20.691 1.00 98.44 170 PHE A C 1
ATOM 1303 O O . PHE A 1 170 ? -8.600 -13.174 19.981 1.00 98.44 170 PHE A O 1
ATOM 1310 N N . VAL A 1 171 ? -9.291 -11.058 20.288 1.00 98.69 171 VAL A N 1
ATOM 1311 C CA . VAL A 1 171 ? -9.878 -10.936 18.947 1.00 98.69 171 VAL A CA 1
ATOM 1312 C C . VAL A 1 171 ? -8.791 -11.042 17.874 1.00 98.69 171 VAL A C 1
ATOM 1314 O O . VAL A 1 171 ? -8.969 -11.784 16.916 1.00 98.69 171 VAL A O 1
ATOM 1317 N N . MET A 1 172 ? -7.646 -10.375 18.043 1.00 98.69 172 MET A N 1
ATOM 1318 C CA . MET A 1 172 ? -6.528 -10.406 17.096 1.00 98.69 172 MET A CA 1
ATOM 1319 C C . MET A 1 172 ? -5.928 -11.803 16.965 1.00 98.69 172 MET A C 1
ATOM 1321 O O . MET A 1 172 ? -5.540 -12.180 15.865 1.00 98.69 172 MET A O 1
ATOM 1325 N N . PHE A 1 173 ? -5.893 -12.590 18.043 1.00 98.56 173 PHE A N 1
ATOM 1326 C CA . PHE A 1 173 ? -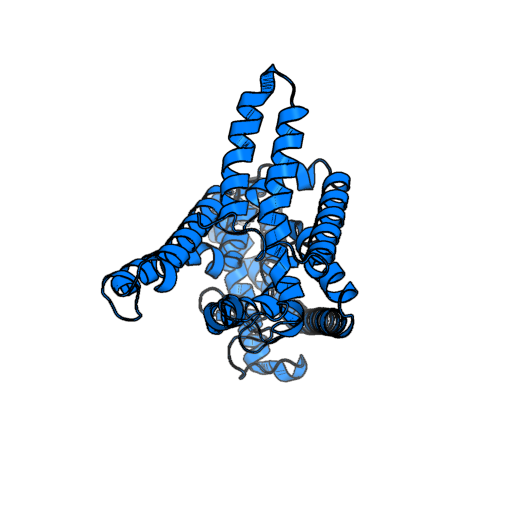5.464 -13.988 17.975 1.00 98.56 173 PHE A CA 1
ATOM 1327 C C . PHE A 1 173 ? -6.387 -14.825 17.078 1.00 98.56 173 PHE A C 1
ATOM 1329 O O . PHE A 1 173 ? -5.918 -15.521 16.178 1.00 98.56 173 PHE A O 1
ATOM 1336 N N . VAL A 1 174 ? -7.706 -14.709 17.271 1.00 98.44 174 VAL A N 1
ATOM 1337 C CA . VAL A 1 174 ? -8.694 -15.398 16.422 1.00 98.44 174 VAL A CA 1
ATOM 1338 C C . VAL A 1 174 ? -8.598 -14.913 14.976 1.00 98.44 174 VAL A C 1
ATOM 1340 O O . VAL A 1 174 ? -8.591 -15.727 14.057 1.00 98.44 174 VAL A O 1
ATOM 1343 N N . MET A 1 175 ? -8.476 -13.601 14.761 1.00 98.50 175 MET A N 1
ATOM 1344 C CA . MET A 1 175 ? -8.325 -13.034 13.421 1.00 98.50 175 MET A CA 1
ATOM 1345 C C . MET A 1 175 ? -7.051 -13.523 12.732 1.00 98.50 175 MET A C 1
ATOM 1347 O O . MET A 1 175 ? -7.110 -13.847 11.551 1.00 98.50 175 MET A O 1
ATOM 1351 N N . ALA A 1 176 ? -5.928 -13.620 13.447 1.00 98.50 176 ALA A N 1
ATOM 1352 C CA . ALA A 1 176 ? -4.675 -14.132 12.900 1.00 98.50 176 ALA A CA 1
ATOM 1353 C C . ALA A 1 176 ? -4.819 -15.587 12.440 1.00 98.50 176 ALA A C 1
ATOM 1355 O O . ALA A 1 176 ? -4.450 -15.895 11.313 1.00 98.50 176 ALA A O 1
ATOM 1356 N N . LEU A 1 177 ? -5.449 -16.452 13.244 1.00 97.69 177 LEU A N 1
ATOM 1357 C CA . LEU A 1 177 ? -5.745 -17.833 12.840 1.00 97.69 177 LEU A CA 1
ATOM 1358 C C . LEU A 1 177 ? -6.643 -17.898 11.597 1.00 97.69 177 LEU A C 1
ATOM 1360 O O . LEU A 1 177 ? -6.379 -18.675 10.680 1.00 97.69 177 LEU A O 1
ATOM 1364 N N . LEU A 1 178 ? -7.697 -17.077 11.553 1.00 97.75 178 LEU A N 1
ATOM 1365 C CA . LEU A 1 178 ? -8.599 -17.022 10.403 1.00 97.75 178 LEU A CA 1
ATOM 1366 C C . LEU A 1 178 ? -7.871 -16.558 9.139 1.00 97.75 178 LEU A C 1
ATOM 1368 O O . LEU A 1 178 ? -8.056 -17.155 8.082 1.00 97.75 178 LEU A O 1
ATOM 1372 N N . PHE A 1 179 ? -7.032 -15.527 9.236 1.00 97.50 179 PHE A N 1
ATOM 1373 C CA . PHE A 1 179 ? -6.267 -15.020 8.098 1.00 97.50 179 PHE A CA 1
ATOM 1374 C C . PHE A 1 179 ? -5.194 -16.005 7.642 1.00 97.50 179 PHE A C 1
ATOM 1376 O O . PHE A 1 179 ? -5.086 -16.233 6.441 1.00 97.50 179 PHE A O 1
ATOM 1383 N N . SER A 1 180 ? -4.477 -16.661 8.559 1.00 96.56 180 SER A N 1
ATOM 1384 C CA . SER A 1 180 ? -3.527 -17.724 8.209 1.00 96.56 180 SER A CA 1
ATOM 1385 C C . SER A 1 180 ? -4.174 -18.837 7.384 1.00 96.56 180 SER A C 1
ATOM 1387 O O . SER A 1 180 ? -3.500 -19.434 6.558 1.00 96.56 180 SER A O 1
ATOM 1389 N N . TRP A 1 181 ? -5.475 -19.093 7.558 1.00 94.88 181 TRP A N 1
ATOM 1390 C CA . TRP A 1 181 ? -6.189 -20.110 6.789 1.00 94.88 181 TRP A CA 1
ATOM 1391 C C . TRP A 1 181 ? -6.844 -19.587 5.506 1.00 94.88 181 TRP A C 1
ATOM 1393 O O . TRP A 1 181 ? -6.726 -20.206 4.451 1.00 94.88 181 TRP A O 1
ATOM 1403 N N . VAL A 1 182 ? -7.545 -18.455 5.580 1.00 96.06 182 VAL A N 1
ATOM 1404 C CA . VAL A 1 182 ? -8.348 -17.929 4.464 1.00 96.06 182 VAL A CA 1
ATOM 1405 C C . VAL A 1 182 ? -7.489 -17.168 3.455 1.00 96.06 182 VAL A C 1
ATOM 1407 O O . VAL A 1 182 ? -7.748 -17.231 2.253 1.00 96.06 182 VAL A O 1
ATOM 1410 N N . TRP A 1 183 ? -6.469 -16.446 3.919 1.00 95.38 183 TRP A N 1
ATOM 1411 C CA . TRP A 1 183 ? -5.682 -15.564 3.062 1.00 95.38 183 TRP A CA 1
ATOM 1412 C C . TRP A 1 183 ? -4.855 -16.304 2.001 1.00 95.38 183 TRP A C 1
ATOM 1414 O O . TRP A 1 183 ? -4.888 -15.866 0.853 1.00 95.38 183 TRP A O 1
ATOM 1424 N N . PRO A 1 184 ? -4.202 -17.451 2.287 1.00 93.56 184 PRO A N 1
ATOM 1425 C CA . PRO A 1 184 ? -3.515 -18.220 1.246 1.00 93.56 184 PRO A CA 1
ATOM 1426 C C . PRO A 1 184 ? -4.444 -18.659 0.104 1.00 93.56 184 PRO A C 1
ATOM 1428 O O . PRO A 1 184 ? -4.056 -18.622 -1.060 1.00 93.56 184 PRO A O 1
ATOM 1431 N N . ILE A 1 185 ? -5.703 -19.000 0.410 1.00 94.06 185 ILE A N 1
ATOM 1432 C CA . ILE A 1 185 ? -6.714 -19.359 -0.601 1.00 94.06 185 ILE A CA 1
ATOM 1433 C C . ILE A 1 185 ? -7.058 -18.141 -1.464 1.00 94.06 185 ILE A C 1
ATOM 1435 O O . ILE A 1 185 ? -7.131 -18.233 -2.690 1.00 94.06 185 ILE A O 1
ATOM 1439 N N . PHE A 1 186 ? -7.252 -16.984 -0.826 1.00 92.38 186 PHE A N 1
ATOM 1440 C CA . PHE A 1 186 ? -7.476 -15.726 -1.532 1.00 92.38 186 PHE A CA 1
ATOM 1441 C C . PHE A 1 186 ? -6.298 -15.390 -2.458 1.00 92.38 186 PHE A C 1
ATOM 1443 O O . PHE A 1 186 ? -6.506 -15.059 -3.626 1.00 92.38 186 PHE A O 1
ATOM 1450 N N . GLN A 1 187 ? -5.068 -15.547 -1.968 1.00 89.62 187 GLN A N 1
ATOM 1451 C CA . GLN A 1 187 ? -3.857 -15.277 -2.729 1.00 89.62 187 GLN A CA 1
ATOM 1452 C C . GLN A 1 187 ? -3.706 -16.208 -3.940 1.00 89.62 187 GLN A C 1
ATOM 1454 O O . GLN A 1 187 ? -3.370 -15.737 -5.024 1.00 89.62 187 GLN A O 1
ATOM 1459 N N . GLN A 1 188 ? -4.034 -17.496 -3.807 1.00 91.25 188 GLN A N 1
ATOM 1460 C CA . GLN A 1 188 ? -4.084 -18.423 -4.948 1.00 91.25 188 GLN A CA 1
ATOM 1461 C C . GLN A 1 188 ? -5.124 -17.992 -5.995 1.00 91.25 188 GLN A C 1
ATOM 1463 O O . GLN A 1 188 ? -4.888 -18.107 -7.199 1.00 91.25 188 GLN A O 1
ATOM 1468 N N . GLY A 1 189 ? -6.270 -17.460 -5.556 1.00 92.94 189 GLY A N 1
ATOM 1469 C CA . GLY A 1 189 ? -7.280 -16.893 -6.453 1.00 92.94 189 GLY A CA 1
ATOM 1470 C C . GLY A 1 189 ? -6.760 -15.676 -7.223 1.00 92.94 189 GLY A C 1
ATOM 1471 O O . GLY A 1 189 ? -6.953 -15.583 -8.436 1.00 92.94 189 GLY A O 1
ATOM 1472 N N . VAL A 1 190 ? -6.049 -14.778 -6.536 1.00 91.19 190 VAL A N 1
ATOM 1473 C CA . VAL A 1 190 ? -5.363 -13.637 -7.158 1.00 91.19 190 VAL A CA 1
ATOM 1474 C C . VAL A 1 190 ? -4.315 -14.118 -8.165 1.00 91.19 190 VAL A C 1
ATOM 1476 O O . VAL A 1 190 ? -4.321 -13.655 -9.300 1.00 91.19 190 VAL A O 1
ATOM 1479 N N . GLN A 1 191 ? -3.469 -15.083 -7.802 1.00 90.62 191 GLN A N 1
ATOM 1480 C CA . GLN A 1 191 ? -2.459 -15.646 -8.704 1.00 90.62 191 GLN A CA 1
ATOM 1481 C C . GLN A 1 191 ? -3.095 -16.277 -9.951 1.00 90.62 191 GLN A C 1
ATOM 1483 O O . GLN A 1 191 ? -2.656 -16.030 -11.071 1.00 90.62 191 GLN A O 1
ATOM 1488 N N . SER A 1 192 ? -4.195 -17.015 -9.782 1.00 94.06 192 SER A N 1
ATOM 1489 C CA . SER A 1 192 ? -4.947 -17.597 -10.902 1.00 94.06 192 SER A CA 1
ATOM 1490 C C . SER A 1 192 ? -5.490 -16.521 -11.849 1.00 94.06 192 SER A C 1
ATOM 1492 O O . SER A 1 192 ? -5.481 -16.691 -13.070 1.00 94.06 192 SER A O 1
ATOM 1494 N N . LEU A 1 193 ? -5.948 -15.392 -11.300 1.00 93.88 193 LEU A N 1
ATOM 1495 C CA . LEU A 1 193 ? -6.394 -14.242 -12.083 1.00 93.88 193 LEU A CA 1
ATOM 1496 C C . LEU A 1 193 ? -5.229 -13.571 -12.827 1.00 93.88 193 LEU A C 1
ATOM 1498 O O . LEU A 1 193 ? -5.395 -13.176 -13.980 1.00 93.88 193 LEU A O 1
ATOM 1502 N N . GLN A 1 194 ? -4.052 -13.480 -12.208 1.00 92.00 194 GLN A N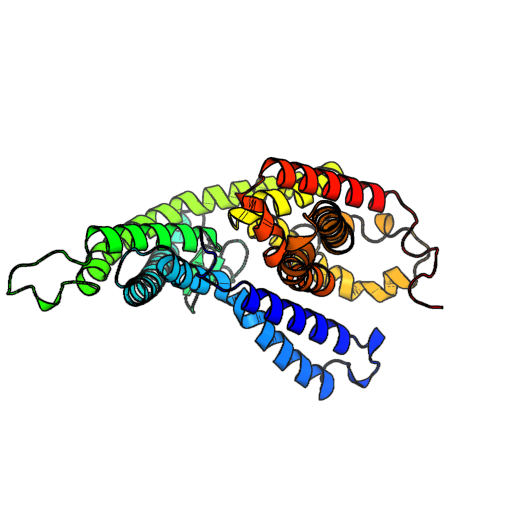 1
ATOM 1503 C CA . GLN A 1 194 ? -2.839 -12.973 -12.857 1.00 92.00 194 GLN A CA 1
ATOM 1504 C C . GLN A 1 194 ? -2.436 -13.861 -14.037 1.00 92.00 194 GLN A C 1
ATOM 1506 O O . GLN A 1 194 ? -2.304 -13.359 -15.151 1.00 92.00 194 GLN A O 1
ATOM 1511 N N . GLU A 1 195 ? -2.354 -15.179 -13.842 1.00 92.94 195 GLU A N 1
ATOM 1512 C CA . GLU A 1 195 ? -2.070 -16.129 -14.926 1.00 92.94 195 GLU A CA 1
ATOM 1513 C C . GLU A 1 195 ? -3.093 -16.040 -16.064 1.00 92.94 195 GLU A C 1
ATOM 1515 O O . GLU A 1 195 ? -2.730 -16.093 -17.243 1.00 92.94 195 GLU A O 1
ATOM 1520 N N . PHE A 1 196 ? -4.376 -15.880 -15.724 1.00 95.00 196 PHE A N 1
ATOM 1521 C CA . PHE A 1 196 ? -5.430 -15.660 -16.707 1.00 95.00 196 PHE A CA 1
ATOM 1522 C C . PHE A 1 196 ? -5.166 -14.405 -17.547 1.00 95.00 196 PHE A C 1
ATOM 1524 O O . PHE A 1 196 ? -5.269 -14.466 -18.775 1.00 95.00 196 PHE A O 1
ATOM 1531 N N . MET A 1 197 ? -4.803 -13.286 -16.912 1.00 94.19 197 MET A N 1
ATOM 1532 C CA . MET A 1 197 ? -4.486 -12.043 -17.618 1.00 94.19 197 MET A CA 1
ATOM 1533 C C . MET A 1 197 ? -3.288 -12.238 -18.551 1.00 94.19 197 MET A C 1
ATOM 1535 O O . MET A 1 197 ? -3.384 -11.918 -19.732 1.00 94.19 197 MET A O 1
ATOM 1539 N N . VAL A 1 198 ? -2.205 -12.862 -18.087 1.00 92.69 198 VAL A N 1
ATOM 1540 C CA . VAL A 1 198 ? -1.020 -13.119 -18.926 1.00 92.69 198 VAL A CA 1
ATOM 1541 C C . VAL A 1 198 ? -1.361 -13.970 -20.157 1.00 92.69 198 VAL A C 1
ATOM 1543 O O . VAL A 1 198 ? -0.947 -13.655 -21.272 1.00 92.69 198 VAL A O 1
ATOM 1546 N N . ARG A 1 199 ? -2.172 -15.024 -19.996 1.00 93.69 199 ARG A N 1
ATOM 1547 C CA . ARG A 1 199 ? -2.508 -15.957 -21.091 1.00 93.69 199 ARG A CA 1
ATOM 1548 C C . ARG A 1 199 ? -3.563 -15.434 -22.070 1.00 93.69 199 ARG A C 1
ATOM 1550 O O . ARG A 1 199 ? -3.720 -16.009 -23.146 1.00 93.69 199 ARG A O 1
ATOM 1557 N N . SER A 1 200 ? -4.283 -14.368 -21.725 1.00 92.56 200 SER A N 1
ATOM 1558 C CA . SER A 1 200 ? -5.423 -13.867 -22.510 1.00 92.56 200 SER A CA 1
ATOM 1559 C C . SER A 1 200 ? -5.059 -12.789 -23.542 1.00 92.56 200 SER A C 1
ATOM 1561 O O . SER A 1 200 ? -5.948 -12.241 -24.201 1.00 92.56 200 SER A O 1
ATOM 1563 N N . GLY A 1 201 ? -3.771 -12.463 -23.706 1.00 87.56 201 GLY A N 1
ATOM 1564 C CA . GLY A 1 201 ? -3.301 -11.461 -24.670 1.00 87.56 201 GLY A CA 1
ATOM 1565 C C . GLY A 1 201 ? -3.917 -10.079 -24.419 1.00 87.56 201 GLY A C 1
ATOM 1566 O O . GLY A 1 201 ? -4.000 -9.636 -23.277 1.00 87.56 201 GLY A O 1
ATOM 1567 N N . ASN A 1 202 ? -4.405 -9.410 -25.471 1.00 85.44 202 ASN A N 1
ATOM 1568 C CA . ASN A 1 202 ? -5.036 -8.085 -25.354 1.00 85.44 202 ASN A CA 1
ATOM 1569 C C . ASN A 1 202 ? -6.196 -8.059 -24.339 1.00 85.44 202 ASN A C 1
ATOM 1571 O O . ASN A 1 202 ? -6.322 -7.112 -23.573 1.00 85.44 202 ASN A O 1
ATOM 1575 N N . PHE A 1 203 ? -7.022 -9.112 -24.279 1.00 89.06 203 PHE A N 1
ATOM 1576 C CA . PHE A 1 203 ? -8.110 -9.173 -23.296 1.00 89.06 203 PHE A CA 1
ATOM 1577 C C . PHE A 1 203 ? -7.585 -9.225 -21.853 1.00 89.06 203 PHE A C 1
ATOM 1579 O O . PHE A 1 203 ? -8.219 -8.722 -20.925 1.00 89.06 203 PHE A O 1
ATOM 1586 N N . GLY A 1 204 ? -6.404 -9.809 -21.669 1.00 90.56 204 GLY A N 1
ATOM 1587 C CA . GLY A 1 204 ? -5.687 -9.806 -20.405 1.00 90.56 204 GLY A CA 1
ATOM 1588 C C . GLY A 1 204 ? -5.235 -8.415 -19.980 1.00 90.56 204 GLY A C 1
ATOM 1589 O O . GLY A 1 204 ? -5.503 -8.017 -18.850 1.00 90.56 204 GLY A O 1
ATOM 1590 N N . VAL A 1 205 ? -4.633 -7.658 -20.902 1.00 87.81 205 VAL A N 1
ATOM 1591 C CA . VAL A 1 205 ? -4.238 -6.254 -20.682 1.00 87.81 205 VAL A CA 1
ATOM 1592 C C . VAL A 1 205 ? -5.457 -5.388 -20.355 1.00 87.81 205 VAL A C 1
ATOM 1594 O O . VAL A 1 205 ? -5.434 -4.647 -19.373 1.00 87.81 205 VAL A O 1
ATOM 1597 N N . PHE A 1 206 ? -6.554 -5.536 -21.103 1.00 87.62 206 PHE A N 1
ATOM 1598 C CA . PHE A 1 206 ? -7.823 -4.870 -20.799 1.00 87.62 206 PHE A CA 1
ATOM 1599 C C . PHE A 1 206 ? -8.293 -5.177 -19.371 1.00 87.62 206 PHE A C 1
ATOM 1601 O O . PHE A 1 206 ? -8.602 -4.271 -18.598 1.00 87.62 206 PHE A O 1
ATOM 1608 N N . THR A 1 207 ? -8.335 -6.463 -19.011 1.00 90.88 207 THR A N 1
ATOM 1609 C CA . THR A 1 207 ? -8.803 -6.918 -17.693 1.00 90.88 207 THR A CA 1
ATOM 1610 C C . THR A 1 207 ? -7.926 -6.356 -16.578 1.00 90.88 207 THR A C 1
ATOM 1612 O O . THR A 1 207 ? -8.447 -5.896 -15.565 1.00 90.88 207 THR A O 1
ATOM 1615 N N . TYR A 1 208 ? -6.613 -6.335 -16.789 1.00 90.38 208 TYR A N 1
ATOM 1616 C CA . TYR A 1 208 ? -5.636 -5.773 -15.868 1.00 90.38 208 TYR A CA 1
ATOM 1617 C C . TYR A 1 208 ? -5.879 -4.281 -15.598 1.00 90.38 208 TYR A C 1
ATOM 1619 O O . TYR A 1 208 ? -6.119 -3.907 -14.449 1.00 90.38 208 TYR A O 1
ATOM 1627 N N . ILE A 1 209 ? -5.919 -3.448 -16.647 1.00 87.06 209 ILE A N 1
ATOM 1628 C CA . ILE A 1 209 ? -6.132 -1.992 -16.518 1.00 87.06 209 ILE A CA 1
ATOM 1629 C C . ILE A 1 209 ? -7.504 -1.709 -15.889 1.00 87.06 209 ILE A C 1
ATOM 1631 O O . ILE A 1 209 ? -7.655 -0.817 -15.047 1.00 87.06 209 ILE A O 1
ATOM 1635 N N . PHE A 1 210 ? -8.518 -2.492 -16.267 1.00 88.31 210 PHE A N 1
ATOM 1636 C CA . PHE A 1 210 ? -9.860 -2.358 -15.719 1.00 88.31 210 PHE A CA 1
ATOM 1637 C C . PHE A 1 210 ? -9.880 -2.644 -14.216 1.00 88.31 210 PHE A C 1
ATOM 1639 O O . PHE A 1 210 ? -10.427 -1.852 -13.446 1.00 88.31 210 PHE A O 1
ATOM 1646 N N . LEU A 1 211 ? -9.297 -3.768 -13.791 1.00 91.25 211 LEU A N 1
ATOM 1647 C CA . LEU A 1 211 ? -9.301 -4.191 -12.394 1.00 91.25 211 LEU A CA 1
ATOM 1648 C C . LEU A 1 211 ? -8.437 -3.294 -11.513 1.00 91.25 211 LEU A C 1
ATOM 1650 O O . LEU A 1 211 ? -8.848 -3.007 -10.389 1.00 91.25 211 LEU A O 1
ATOM 1654 N N . GLU A 1 212 ? -7.304 -2.806 -12.014 1.00 86.69 212 GLU A N 1
ATOM 1655 C CA . GLU A 1 212 ? -6.473 -1.828 -11.308 1.00 86.69 212 GLU A CA 1
ATOM 1656 C C . GLU A 1 212 ? -7.301 -0.596 -10.900 1.00 86.69 212 GLU A C 1
ATOM 1658 O O . GLU A 1 212 ? -7.300 -0.184 -9.740 1.00 86.69 212 GLU A O 1
ATOM 1663 N N . LYS A 1 213 ? -8.104 -0.048 -11.818 1.00 83.81 213 LYS A N 1
ATOM 1664 C CA . LYS A 1 213 ? -8.953 1.117 -11.524 1.00 83.81 213 LYS A CA 1
ATOM 1665 C C . LYS A 1 213 ? -10.220 0.760 -10.746 1.00 83.81 213 LYS A C 1
ATOM 1667 O O . LYS A 1 213 ? -10.604 1.485 -9.827 1.00 83.81 213 LYS A O 1
ATOM 1672 N N . ALA A 1 214 ? -10.872 -0.355 -11.070 1.00 87.06 214 ALA A N 1
ATOM 1673 C CA . ALA A 1 214 ? -12.112 -0.766 -10.413 1.00 87.06 214 ALA A CA 1
ATOM 1674 C C . ALA A 1 214 ? -11.902 -1.137 -8.935 1.00 87.06 214 ALA A C 1
ATOM 1676 O O . ALA A 1 214 ? -12.783 -0.900 -8.105 1.00 87.06 214 ALA A O 1
ATOM 1677 N N . LEU A 1 215 ? -10.737 -1.696 -8.595 1.00 89.31 215 LEU A N 1
ATOM 1678 C CA . LEU A 1 215 ? -10.392 -2.119 -7.237 1.00 89.31 215 LEU A CA 1
ATOM 1679 C C . LEU A 1 215 ? -9.706 -1.024 -6.408 1.00 89.31 215 LEU A C 1
ATOM 1681 O O . LEU A 1 215 ? -9.464 -1.238 -5.213 1.00 89.31 215 LEU A O 1
ATOM 1685 N N . LEU A 1 216 ? -9.472 0.159 -6.986 1.00 84.31 216 LEU A N 1
ATOM 1686 C CA . LEU A 1 216 ? -8.911 1.328 -6.303 1.00 84.31 216 LEU A CA 1
ATOM 1687 C C . LEU A 1 216 ? -9.579 1.630 -4.940 1.00 84.31 216 LEU A C 1
ATOM 1689 O O . LEU A 1 216 ? -8.854 1.685 -3.947 1.00 84.31 216 LEU A O 1
ATOM 1693 N N . PRO A 1 217 ? -10.929 1.713 -4.807 1.00 79.62 217 PRO A N 1
ATOM 1694 C CA . PRO A 1 217 ? -11.573 2.039 -3.525 1.00 79.62 217 PRO A CA 1
ATOM 1695 C C . PRO A 1 217 ? -11.321 1.019 -2.413 1.00 79.62 217 PRO A C 1
ATOM 1697 O O . PRO A 1 217 ? -11.519 1.326 -1.239 1.00 79.62 217 PRO A O 1
ATOM 1700 N N . THR A 1 218 ? -10.967 -0.211 -2.782 1.00 82.88 218 THR A N 1
ATOM 1701 C CA . THR A 1 218 ? -10.783 -1.319 -1.838 1.00 82.88 218 THR A CA 1
ATOM 1702 C C . THR A 1 218 ? -9.322 -1.534 -1.461 1.00 82.88 218 THR A C 1
ATOM 1704 O O . THR A 1 218 ? -9.049 -2.296 -0.541 1.00 82.88 218 THR A O 1
ATOM 1707 N N . GLY A 1 219 ? -8.378 -0.915 -2.178 1.00 81.44 219 GLY A N 1
ATOM 1708 C CA . GLY A 1 219 ? -6.950 -1.225 -2.060 1.00 81.44 219 GLY A CA 1
ATOM 1709 C C . GLY A 1 219 ? -6.538 -2.552 -2.715 1.00 81.44 219 GLY A C 1
ATOM 1710 O O . GLY A 1 219 ? -5.349 -2.816 -2.842 1.00 81.44 219 GLY A O 1
ATOM 1711 N N . LEU A 1 220 ? -7.477 -3.377 -3.199 1.00 88.19 220 LEU A N 1
ATOM 1712 C CA . LEU A 1 220 ? -7.152 -4.663 -3.835 1.00 88.19 220 LEU A CA 1
ATOM 1713 C C . LEU A 1 220 ? -6.388 -4.523 -5.156 1.00 88.19 220 LEU A C 1
ATOM 1715 O O . LEU A 1 220 ? -5.757 -5.476 -5.600 1.00 88.19 220 LEU A O 1
ATOM 1719 N N . HIS A 1 221 ? -6.411 -3.340 -5.764 1.00 88.75 221 HIS A N 1
ATOM 1720 C CA . HIS A 1 221 ? -5.671 -3.051 -6.985 1.00 88.75 221 HIS A CA 1
ATOM 1721 C C . HIS A 1 221 ? -4.154 -3.275 -6.847 1.00 88.75 221 HIS A C 1
ATOM 1723 O O . HIS A 1 221 ? -3.536 -3.691 -7.821 1.00 88.75 221 HIS A O 1
ATOM 1729 N N . HIS A 1 222 ? -3.566 -3.118 -5.651 1.00 85.88 222 HIS A N 1
ATOM 1730 C CA . HIS A 1 222 ? -2.146 -3.422 -5.407 1.00 85.88 222 HIS A CA 1
ATOM 1731 C C . HIS A 1 222 ? -1.783 -4.878 -5.734 1.00 85.88 222 HIS A C 1
ATOM 1733 O O . HIS A 1 222 ? -0.718 -5.137 -6.286 1.00 85.88 222 HIS A O 1
ATOM 1739 N N . PHE A 1 223 ? -2.692 -5.823 -5.482 1.00 88.25 223 PHE A N 1
ATOM 1740 C CA . PHE A 1 223 ? -2.501 -7.236 -5.827 1.00 88.25 223 PHE A CA 1
ATOM 1741 C C . PHE A 1 223 ? -2.630 -7.518 -7.327 1.00 88.25 223 PHE A C 1
ATOM 1743 O O . PHE A 1 223 ? -2.202 -8.572 -7.797 1.00 88.25 223 PHE A O 1
ATOM 1750 N N . ILE A 1 224 ? -3.239 -6.598 -8.073 1.00 91.69 224 ILE A N 1
ATOM 1751 C CA . ILE A 1 224 ? -3.348 -6.686 -9.526 1.00 91.69 224 ILE A CA 1
ATOM 1752 C C . ILE A 1 224 ? -2.083 -6.124 -10.161 1.00 91.69 224 ILE A C 1
ATOM 1754 O O . ILE A 1 224 ? -1.445 -6.841 -10.918 1.00 91.69 224 ILE A O 1
ATOM 1758 N N . TYR A 1 225 ? -1.697 -4.887 -9.835 1.00 88.44 225 TYR A N 1
ATOM 1759 C CA . TYR A 1 225 ? -0.631 -4.202 -10.566 1.00 88.44 225 TYR A CA 1
ATOM 1760 C C . TYR A 1 225 ? 0.784 -4.551 -10.088 1.00 88.44 225 TYR A C 1
ATOM 1762 O O . TYR A 1 225 ? 1.698 -4.657 -10.908 1.00 88.44 225 TYR A O 1
ATOM 1770 N N . ALA A 1 226 ? 1.004 -4.734 -8.779 1.00 87.88 226 ALA A N 1
ATOM 1771 C CA . ALA A 1 226 ? 2.365 -4.806 -8.243 1.00 87.88 226 ALA A CA 1
ATOM 1772 C C . ALA A 1 226 ? 3.158 -6.012 -8.778 1.00 87.88 226 ALA A C 1
ATOM 1774 O O . ALA A 1 226 ? 4.312 -5.821 -9.165 1.00 87.88 226 ALA A O 1
ATOM 1775 N N . PRO A 1 227 ? 2.569 -7.218 -8.914 1.00 89.06 227 PRO A N 1
ATOM 1776 C CA . PRO A 1 227 ? 3.278 -8.360 -9.487 1.00 89.06 227 PRO A CA 1
ATOM 1777 C C . PRO A 1 227 ? 3.630 -8.201 -10.967 1.00 89.06 227 PRO A C 1
ATOM 1779 O O . PRO A 1 227 ? 4.541 -8.875 -11.423 1.00 89.06 227 PRO A O 1
ATOM 1782 N N . PHE A 1 228 ? 2.946 -7.328 -11.712 1.00 92.06 228 PHE A N 1
ATOM 1783 C CA . PHE A 1 228 ? 3.290 -7.026 -13.105 1.00 92.06 228 PHE A CA 1
ATOM 1784 C C . PHE A 1 228 ? 4.366 -5.946 -13.194 1.00 92.06 228 PHE A C 1
ATOM 1786 O O . PHE A 1 228 ? 5.309 -6.088 -13.964 1.00 92.06 228 PHE A O 1
ATOM 1793 N N . GLN A 1 229 ? 4.243 -4.880 -12.400 1.00 88.62 229 GLN A N 1
ATOM 1794 C CA . GLN A 1 229 ? 5.165 -3.743 -12.449 1.00 88.62 229 GLN A CA 1
ATOM 1795 C C . GLN A 1 229 ? 6.519 -4.034 -11.798 1.00 88.62 229 GLN A C 1
ATOM 1797 O O . GLN A 1 229 ? 7.547 -3.623 -12.332 1.00 88.62 229 GLN A O 1
ATOM 1802 N N . PHE A 1 230 ? 6.504 -4.727 -10.659 1.00 84.06 230 PHE A N 1
ATOM 1803 C CA . PHE A 1 230 ? 7.667 -4.923 -9.785 1.00 84.06 230 PHE A CA 1
ATOM 1804 C C . PHE A 1 230 ? 7.964 -6.397 -9.493 1.00 84.06 230 PHE A C 1
ATOM 1806 O O . PHE A 1 230 ? 8.957 -6.715 -8.846 1.00 84.06 230 PHE A O 1
ATOM 1813 N N . GLY A 1 231 ? 7.074 -7.298 -9.909 1.00 84.50 231 GLY A N 1
ATOM 1814 C CA . GLY A 1 231 ? 7.209 -8.734 -9.706 1.00 84.50 231 GLY A CA 1
ATOM 1815 C C . GLY A 1 231 ? 7.389 -9.498 -11.018 1.00 84.50 231 GLY A C 1
ATOM 1816 O O . GLY A 1 231 ? 7.270 -8.934 -12.103 1.00 84.50 231 GLY A O 1
ATOM 1817 N N . PRO A 1 232 ? 7.632 -10.812 -10.937 1.00 88.69 232 PRO A N 1
ATOM 1818 C CA . PRO A 1 232 ? 7.942 -11.637 -12.096 1.00 88.69 232 PRO A CA 1
ATOM 1819 C C . PRO A 1 232 ? 6.698 -12.122 -12.865 1.00 88.69 232 PRO A C 1
ATOM 1821 O O . PRO A 1 232 ? 6.761 -13.161 -13.518 1.00 88.69 232 PRO A O 1
ATOM 1824 N N . ALA A 1 233 ? 5.544 -11.441 -12.781 1.00 90.75 233 ALA A N 1
ATOM 1825 C CA . ALA A 1 233 ? 4.303 -11.971 -13.365 1.00 90.75 233 ALA A CA 1
ATOM 1826 C C . ALA A 1 233 ? 4.357 -12.087 -14.898 1.00 90.75 233 ALA A C 1
ATOM 1828 O O . ALA A 1 233 ? 3.726 -12.979 -15.464 1.00 90.75 233 ALA A O 1
ATOM 1829 N N . VAL A 1 234 ? 5.097 -11.195 -15.566 1.00 91.25 234 VAL A N 1
ATOM 1830 C CA . VAL A 1 234 ? 5.254 -11.190 -17.034 1.00 91.25 234 VAL A CA 1
ATOM 1831 C C . VAL A 1 234 ? 6.707 -11.148 -17.495 1.00 91.25 234 VAL A C 1
ATOM 1833 O O . VAL A 1 234 ? 7.036 -11.783 -18.489 1.00 91.25 234 VAL A O 1
ATOM 1836 N N . VAL A 1 235 ? 7.580 -10.447 -16.771 1.00 91.06 235 VAL A N 1
ATOM 1837 C CA . VAL A 1 235 ? 9.029 -10.400 -17.009 1.00 91.06 235 VAL A CA 1
ATOM 1838 C C . VAL A 1 235 ? 9.749 -10.400 -15.669 1.00 91.06 235 VAL A C 1
ATOM 1840 O O . VAL A 1 235 ? 9.207 -9.898 -14.685 1.00 91.06 235 VAL A O 1
ATOM 1843 N N . GLU A 1 236 ? 10.952 -10.969 -15.614 1.00 87.50 236 GLU A N 1
ATOM 1844 C CA . GLU A 1 236 ? 11.770 -10.969 -14.397 1.00 87.50 236 GLU A CA 1
ATOM 1845 C C . GLU A 1 236 ? 12.014 -9.528 -13.919 1.00 87.50 236 GLU A C 1
ATOM 1847 O O . GLU A 1 236 ? 12.300 -8.644 -14.722 1.00 87.50 236 GLU A O 1
ATOM 1852 N N . GLY A 1 237 ? 11.815 -9.269 -12.622 1.00 81.25 237 GLY A N 1
ATOM 1853 C CA . GLY A 1 237 ? 11.915 -7.919 -12.047 1.00 81.25 237 GLY A CA 1
ATOM 1854 C C . GLY A 1 237 ? 10.758 -6.961 -12.383 1.00 81.25 237 GLY A C 1
ATOM 1855 O O . GLY A 1 237 ? 10.723 -5.845 -11.866 1.00 81.25 237 GLY A O 1
ATOM 1856 N N . GLY A 1 238 ? 9.785 -7.393 -13.189 1.00 89.06 238 GLY A N 1
ATOM 1857 C CA . GLY A 1 238 ? 8.595 -6.622 -13.540 1.00 89.06 238 GLY A CA 1
ATOM 1858 C C . GLY A 1 238 ? 8.792 -5.625 -14.680 1.00 89.06 238 GLY A C 1
ATOM 1859 O O . GLY A 1 238 ? 9.905 -5.287 -15.089 1.00 89.06 238 GLY A O 1
ATOM 1860 N N . THR A 1 239 ? 7.676 -5.155 -15.242 1.00 89.56 239 THR A N 1
ATOM 1861 C CA . THR A 1 239 ? 7.687 -4.321 -16.451 1.00 89.56 239 THR A CA 1
ATOM 1862 C C . THR A 1 239 ? 8.372 -2.975 -16.250 1.00 89.56 239 THR A C 1
ATOM 1864 O O . THR A 1 239 ? 8.852 -2.400 -17.223 1.00 89.56 239 THR A O 1
ATOM 1867 N N . THR A 1 240 ? 8.399 -2.454 -15.019 1.00 84.38 240 THR A N 1
ATOM 1868 C CA . THR A 1 240 ? 9.010 -1.155 -14.717 1.00 84.38 240 THR A CA 1
ATOM 1869 C C . THR A 1 240 ? 10.528 -1.227 -14.843 1.00 84.38 240 THR A C 1
ATOM 1871 O O . THR A 1 240 ? 11.106 -0.441 -15.591 1.00 84.38 240 THR A O 1
ATOM 1874 N N . LEU A 1 241 ? 11.164 -2.196 -14.174 1.00 80.50 241 LEU A N 1
ATOM 1875 C CA . LEU A 1 241 ? 12.612 -2.392 -14.263 1.00 80.50 241 LEU A CA 1
ATOM 1876 C C . LEU A 1 241 ? 13.018 -2.750 -15.695 1.00 80.50 241 LEU A C 1
ATOM 1878 O O . LEU A 1 241 ? 13.889 -2.101 -16.272 1.00 80.50 241 LEU A O 1
ATOM 1882 N N . TYR A 1 242 ? 12.304 -3.703 -16.301 1.00 85.38 242 TYR A N 1
ATOM 1883 C CA . TYR A 1 242 ? 12.572 -4.146 -17.667 1.00 85.38 242 TYR A CA 1
ATOM 1884 C C . TYR A 1 242 ? 12.541 -2.985 -18.669 1.00 85.38 242 TYR A C 1
ATOM 1886 O O . TYR A 1 242 ? 13.426 -2.865 -19.518 1.00 85.38 242 TYR A O 1
ATOM 1894 N N . TRP A 1 243 ? 11.552 -2.089 -18.551 1.00 84.12 243 TRP A N 1
ATOM 1895 C CA . TRP A 1 243 ? 11.460 -0.896 -19.389 1.00 84.12 243 TRP A CA 1
ATOM 1896 C C . TRP A 1 243 ? 12.685 0.011 -19.252 1.00 84.12 243 TRP A C 1
ATOM 1898 O O . TRP A 1 243 ? 13.210 0.474 -20.265 1.00 84.12 243 TRP A O 1
ATOM 1908 N N . MET A 1 244 ? 13.145 0.264 -18.024 1.00 77.00 244 MET A N 1
ATOM 1909 C CA . MET A 1 244 ? 14.296 1.136 -17.774 1.00 77.00 244 MET A CA 1
ATOM 1910 C C . MET A 1 244 ? 15.592 0.543 -18.334 1.00 77.00 244 MET A C 1
ATOM 1912 O O . MET A 1 244 ? 16.349 1.249 -19.001 1.00 77.00 244 MET A O 1
ATOM 1916 N N . GLU A 1 245 ? 15.815 -0.756 -18.138 1.00 80.31 245 GLU A N 1
ATOM 1917 C CA . GLU A 1 245 ? 17.010 -1.456 -18.625 1.00 80.31 245 GLU A CA 1
ATOM 1918 C C . GLU A 1 245 ? 17.098 -1.475 -20.160 1.00 80.31 245 GLU A C 1
ATOM 1920 O O . GLU A 1 245 ? 18.183 -1.338 -20.730 1.00 80.31 245 GLU A O 1
ATOM 1925 N N . HIS A 1 246 ? 15.953 -1.572 -20.842 1.00 82.38 246 HIS A N 1
ATOM 1926 C CA . HIS A 1 246 ? 15.881 -1.721 -22.300 1.00 82.38 246 HIS A CA 1
ATOM 1927 C C . HIS A 1 246 ? 15.503 -0.420 -23.030 1.00 82.38 246 HIS A C 1
ATOM 1929 O O . HIS A 1 246 ? 15.382 -0.400 -24.257 1.00 82.38 246 HIS A O 1
ATOM 1935 N N . LEU A 1 247 ? 15.370 0.707 -22.319 1.00 80.69 247 LEU A N 1
ATOM 1936 C CA . LEU A 1 247 ? 14.903 1.977 -22.888 1.00 80.69 247 LEU A CA 1
ATOM 1937 C C . LEU A 1 247 ? 15.737 2.436 -24.097 1.00 80.69 247 LEU A C 1
ATOM 1939 O O . LEU A 1 247 ? 15.192 2.866 -25.117 1.00 80.69 247 LEU A O 1
ATOM 1943 N N . ARG A 1 248 ? 17.069 2.321 -24.010 1.00 76.12 248 ARG A N 1
ATOM 1944 C CA . ARG A 1 248 ? 17.993 2.702 -25.097 1.00 76.12 248 ARG A CA 1
ATOM 1945 C C . ARG A 1 248 ? 17.879 1.770 -26.304 1.00 76.12 248 ARG A C 1
ATOM 1947 O O . ARG A 1 248 ? 17.992 2.223 -27.446 1.00 76.12 248 ARG A O 1
ATOM 1954 N N . GLU A 1 249 ? 17.640 0.485 -26.066 1.00 83.12 249 GLU A N 1
ATOM 1955 C CA . GLU A 1 249 ? 17.397 -0.494 -27.125 1.00 83.12 249 GLU A CA 1
ATOM 1956 C C . GLU A 1 249 ? 16.099 -0.161 -27.867 1.00 83.12 249 GLU A C 1
ATOM 1958 O O . GLU A 1 249 ? 16.096 -0.027 -29.093 1.00 83.12 249 GLU A O 1
ATOM 1963 N N . PHE A 1 250 ? 15.013 0.076 -27.129 1.00 85.12 250 PHE A N 1
ATOM 1964 C CA . PHE A 1 250 ? 13.723 0.431 -27.718 1.00 85.12 250 PHE A CA 1
ATOM 1965 C C . PHE A 1 250 ? 13.794 1.739 -28.509 1.00 85.12 250 PHE A C 1
ATOM 1967 O O . PHE A 1 250 ? 13.276 1.804 -29.623 1.00 85.12 250 PHE A O 1
ATOM 1974 N N . ALA A 1 251 ? 14.480 2.755 -27.977 1.00 80.31 251 ALA A N 1
ATOM 1975 C CA . ALA A 1 251 ? 14.625 4.055 -28.629 1.00 80.31 251 ALA A CA 1
ATOM 1976 C C . ALA A 1 251 ? 15.483 4.013 -29.908 1.00 80.31 251 ALA A C 1
ATOM 1978 O O . ALA A 1 251 ? 15.299 4.843 -30.800 1.00 80.31 251 ALA A O 1
ATOM 1979 N N . 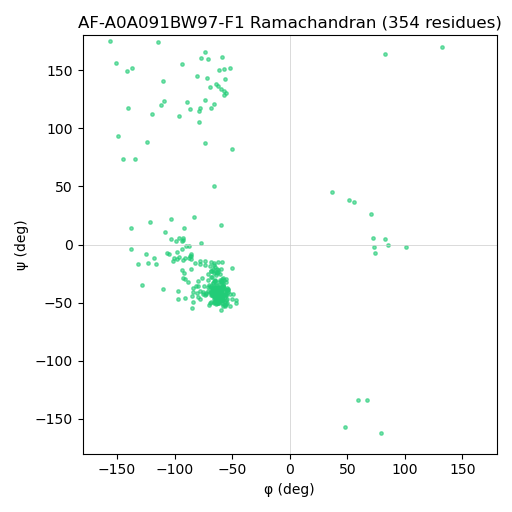SER A 1 252 ? 16.427 3.071 -30.004 1.00 82.50 252 SER A N 1
ATOM 1980 C CA . SER A 1 252 ? 17.317 2.918 -31.167 1.00 82.50 252 SER A CA 1
ATOM 1981 C C . SER A 1 252 ? 16.796 1.927 -32.214 1.00 82.50 252 SER A C 1
ATOM 1983 O O . SER A 1 252 ? 17.285 1.908 -33.348 1.00 82.50 252 SER A O 1
ATOM 1985 N N . SER A 1 253 ? 15.785 1.128 -31.872 1.00 84.44 253 SER A N 1
ATOM 1986 C CA . SER A 1 253 ? 15.182 0.151 -32.773 1.00 84.44 253 SER A CA 1
ATOM 1987 C C . SER A 1 253 ? 14.174 0.782 -33.738 1.00 84.44 253 SER A C 1
ATOM 1989 O O . SER A 1 253 ? 13.422 1.695 -33.408 1.00 84.44 253 SER A O 1
ATOM 1991 N N . SER A 1 254 ? 14.117 0.251 -34.961 1.00 86.00 254 SER A N 1
ATOM 1992 C CA . SER A 1 254 ? 13.092 0.607 -35.958 1.00 86.00 254 SER A CA 1
ATOM 1993 C C . SER A 1 254 ? 11.877 -0.328 -35.938 1.00 86.00 254 SER A C 1
ATOM 1995 O O . SER A 1 254 ? 10.917 -0.114 -36.686 1.00 86.00 254 SER A O 1
ATOM 1997 N N . GLN A 1 255 ? 11.919 -1.376 -35.108 1.00 85.19 255 GLN A N 1
ATOM 1998 C CA . GLN A 1 255 ? 10.822 -2.325 -34.942 1.00 85.19 255 GLN A CA 1
ATOM 1999 C C . GLN A 1 255 ? 9.712 -1.734 -34.064 1.00 85.19 255 GLN A C 1
ATOM 2001 O O . GLN A 1 255 ? 9.919 -0.777 -33.322 1.00 85.19 255 GLN A O 1
ATOM 2006 N N . ASN A 1 256 ? 8.507 -2.301 -34.145 1.00 81.81 256 ASN A N 1
ATOM 2007 C CA . ASN A 1 256 ? 7.409 -1.853 -33.292 1.00 81.81 256 ASN A CA 1
ATOM 2008 C C . ASN A 1 256 ? 7.640 -2.302 -31.844 1.00 81.81 256 ASN A C 1
ATOM 2010 O O . ASN A 1 256 ? 8.056 -3.431 -31.599 1.00 81.81 256 ASN A O 1
ATOM 2014 N N . LEU A 1 257 ? 7.259 -1.466 -30.877 1.00 81.44 257 LEU A N 1
ATOM 2015 C CA . LEU A 1 257 ? 7.389 -1.819 -29.462 1.00 81.44 257 LEU A CA 1
ATOM 2016 C C . LEU A 1 257 ? 6.601 -3.088 -29.106 1.00 81.44 257 LEU A C 1
ATOM 2018 O O . LEU A 1 257 ? 7.075 -3.904 -28.337 1.00 81.44 257 LEU A O 1
ATOM 2022 N N . LYS A 1 258 ? 5.459 -3.328 -29.760 1.00 82.00 258 LYS A N 1
ATOM 2023 C CA . LYS A 1 258 ? 4.672 -4.559 -29.592 1.00 82.00 258 LYS A CA 1
ATOM 2024 C C . LYS A 1 258 ? 5.433 -5.843 -29.962 1.00 82.00 258 LYS A C 1
ATOM 2026 O O . LYS A 1 258 ? 5.065 -6.905 -29.480 1.00 82.00 258 LYS A O 1
ATOM 2031 N N . SER A 1 259 ? 6.444 -5.769 -30.834 1.00 83.94 259 SER A N 1
ATOM 2032 C CA . SER A 1 259 ? 7.301 -6.920 -31.154 1.00 83.94 259 SER A CA 1
ATOM 2033 C C . SER A 1 259 ? 8.553 -6.992 -30.284 1.00 83.94 259 SER A C 1
ATOM 2035 O O . SER A 1 259 ? 9.048 -8.088 -30.066 1.00 83.94 259 SER A O 1
ATOM 2037 N N . LEU A 1 260 ? 9.062 -5.849 -29.814 1.00 85.50 260 LEU A N 1
ATOM 2038 C CA . LEU A 1 260 ? 10.245 -5.783 -28.946 1.00 85.50 260 LEU A CA 1
ATOM 2039 C C . LEU A 1 260 ? 9.913 -6.100 -27.484 1.00 85.50 260 LEU A C 1
ATOM 2041 O O . LEU A 1 260 ? 10.713 -6.718 -26.800 1.00 85.50 260 LEU A O 1
ATOM 2045 N N . PHE A 1 261 ? 8.734 -5.682 -27.025 1.00 88.56 261 PHE A N 1
ATOM 2046 C CA . PHE A 1 261 ? 8.253 -5.853 -25.660 1.00 88.56 261 PHE A CA 1
ATOM 2047 C C . PHE A 1 261 ? 6.730 -6.097 -25.641 1.00 88.56 261 PHE A C 1
ATOM 2049 O O . PHE A 1 261 ? 5.951 -5.194 -25.312 1.00 88.56 261 PHE A O 1
ATOM 2056 N N . PRO A 1 262 ? 6.271 -7.298 -26.043 1.00 85.06 262 PRO A N 1
ATOM 2057 C CA . PRO A 1 262 ? 4.852 -7.667 -26.025 1.00 85.06 262 PRO A CA 1
ATOM 2058 C C . PRO A 1 262 ? 4.188 -7.492 -24.649 1.00 85.06 262 PRO A C 1
ATOM 2060 O O . PRO A 1 262 ? 3.042 -7.043 -24.562 1.00 85.06 262 PRO A O 1
ATOM 2063 N N . GLU A 1 263 ? 4.919 -7.798 -23.578 1.00 87.62 263 GLU A N 1
ATOM 2064 C CA . GLU A 1 263 ? 4.493 -7.696 -22.178 1.00 87.62 263 GLU A CA 1
ATOM 2065 C C . GLU A 1 263 ? 4.324 -6.237 -21.732 1.00 87.62 263 GLU A C 1
ATOM 2067 O O . GLU A 1 263 ? 3.588 -5.954 -20.784 1.00 87.62 263 GLU A O 1
ATOM 2072 N N . GLY A 1 264 ? 4.911 -5.290 -22.473 1.00 85.38 264 GLY A N 1
ATOM 2073 C CA . GLY A 1 264 ? 4.764 -3.854 -22.256 1.00 85.38 264 GLY A CA 1
ATOM 2074 C C . GLY A 1 264 ? 3.324 -3.355 -22.325 1.00 85.38 264 GLY A C 1
ATOM 2075 O O . GLY A 1 264 ? 3.044 -2.270 -21.824 1.00 85.38 264 GLY A O 1
ATOM 2076 N N . GLY A 1 265 ? 2.384 -4.150 -22.853 1.00 85.50 265 GLY A N 1
ATOM 2077 C CA . GLY A 1 265 ? 0.949 -3.880 -22.731 1.00 85.50 265 GLY A CA 1
ATOM 2078 C C . GLY A 1 265 ? 0.494 -3.679 -21.280 1.00 85.50 265 GLY A C 1
ATOM 2079 O O . GLY A 1 265 ? -0.283 -2.764 -21.012 1.00 85.50 265 GLY A O 1
ATOM 2080 N N . PHE A 1 266 ? 1.041 -4.445 -20.331 1.00 87.50 266 PHE A N 1
ATOM 2081 C CA . PHE A 1 266 ? 0.742 -4.299 -18.900 1.00 87.50 266 PHE A CA 1
ATOM 2082 C C . PHE A 1 266 ? 1.383 -3.050 -18.269 1.00 87.50 266 PHE A C 1
ATOM 2084 O O . PHE A 1 266 ? 0.955 -2.608 -17.208 1.00 87.50 266 PHE A O 1
ATOM 2091 N N . ALA A 1 267 ? 2.344 -2.411 -18.945 1.00 84.00 267 ALA A N 1
ATOM 2092 C CA . ALA A 1 267 ? 2.919 -1.132 -18.525 1.00 84.00 267 ALA A CA 1
ATOM 2093 C C . ALA A 1 267 ? 2.106 0.086 -19.015 1.00 84.00 267 ALA A C 1
ATOM 2095 O O . ALA A 1 267 ? 2.333 1.214 -18.570 1.00 84.00 267 ALA A O 1
ATOM 2096 N N . LEU A 1 268 ? 1.125 -0.108 -19.908 1.00 80.75 268 LEU A N 1
ATOM 2097 C CA . LEU A 1 268 ? 0.371 0.988 -20.531 1.00 80.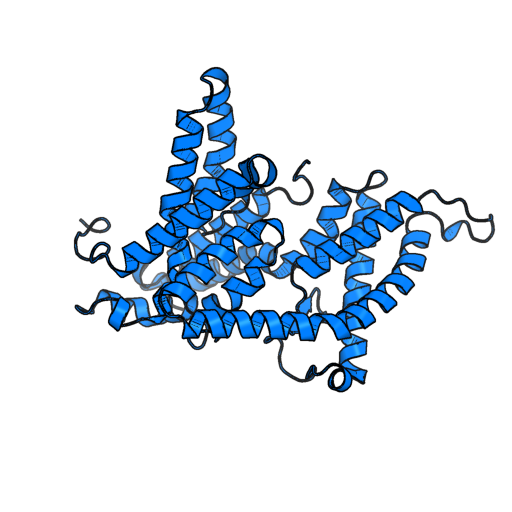75 268 LEU A CA 1
ATOM 2098 C 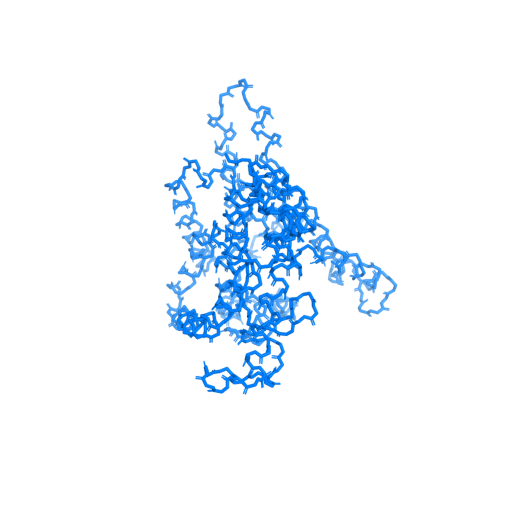C . LEU A 1 268 ? -0.700 1.618 -19.635 1.00 80.75 268 LEU A C 1
ATOM 2100 O O . LEU A 1 268 ? -1.374 2.558 -20.070 1.00 80.75 268 LEU A O 1
ATOM 2104 N N . GLN A 1 269 ? -0.860 1.169 -18.385 1.00 75.88 269 GLN A N 1
ATOM 2105 C CA . GLN A 1 269 ? -1.807 1.802 -17.462 1.00 75.88 269 GLN A CA 1
ATOM 2106 C C . GLN A 1 269 ? -1.524 3.303 -17.274 1.00 75.88 269 GLN A C 1
ATOM 2108 O O . GLN A 1 269 ? -2.453 4.103 -17.128 1.00 75.88 269 GLN A O 1
ATOM 2113 N N . GLY A 1 270 ? -0.248 3.705 -17.377 1.00 76.56 270 GLY A N 1
ATOM 2114 C CA . GLY A 1 270 ? 0.196 5.089 -17.216 1.00 76.56 270 GLY A CA 1
ATOM 2115 C C . GLY A 1 270 ? -0.384 6.035 -18.268 1.00 76.56 270 GLY A C 1
ATOM 2116 O O . GLY A 1 270 ? -0.575 7.216 -17.985 1.00 76.56 270 GLY A O 1
ATOM 2117 N N . LEU A 1 271 ? -0.770 5.531 -19.446 1.00 78.50 271 LEU A N 1
ATOM 2118 C CA . LEU A 1 271 ? -1.427 6.341 -20.478 1.00 78.50 271 LEU A CA 1
ATOM 2119 C C . LEU A 1 271 ? -2.790 6.860 -20.012 1.00 78.50 271 LEU A C 1
ATOM 2121 O O . LEU A 1 271 ? -3.149 8.007 -20.290 1.00 78.50 271 LEU A O 1
ATOM 2125 N N . SER A 1 272 ? -3.534 6.045 -19.259 1.00 76.88 272 SER A N 1
ATOM 2126 C CA . SER A 1 272 ? -4.812 6.465 -18.680 1.00 76.88 272 SER A CA 1
ATOM 2127 C C . SER A 1 272 ? -4.626 7.576 -17.637 1.00 76.88 272 SER A C 1
ATOM 2129 O O . SER A 1 272 ? -5.458 8.479 -17.535 1.00 76.88 272 SER A O 1
ATOM 2131 N N . ASN A 1 273 ? -3.492 7.578 -16.932 1.00 82.25 273 ASN A N 1
ATOM 2132 C CA . ASN A 1 273 ? -3.140 8.612 -15.961 1.00 82.25 273 ASN A CA 1
ATOM 2133 C C . ASN A 1 273 ? -2.691 9.899 -16.669 1.00 82.25 273 ASN A C 1
ATOM 2135 O O . ASN A 1 273 ? -3.127 10.990 -16.304 1.00 82.25 273 ASN A O 1
ATOM 2139 N N . LEU A 1 274 ? -1.883 9.770 -17.725 1.00 82.62 274 LEU A N 1
ATOM 2140 C CA . LEU A 1 274 ? -1.331 10.898 -18.473 1.00 82.62 274 LEU A CA 1
ATOM 2141 C C . LEU A 1 274 ? -2.385 11.637 -19.308 1.00 82.62 274 LEU A C 1
ATOM 2143 O O . LEU A 1 274 ? -2.370 12.864 -19.363 1.00 82.62 274 LEU A O 1
ATOM 2147 N N . PHE A 1 275 ? -3.305 10.914 -19.951 1.00 84.00 275 PHE A N 1
ATOM 2148 C CA . PHE A 1 275 ? -4.293 11.507 -20.863 1.00 84.00 275 PHE A CA 1
ATOM 2149 C C . PHE A 1 275 ? -5.719 11.478 -20.309 1.00 84.00 275 PHE A C 1
ATOM 2151 O O . PHE A 1 275 ? -6.469 12.446 -20.470 1.00 84.00 275 PHE A O 1
ATOM 2158 N N . GLY A 1 276 ? -6.099 10.397 -19.627 1.00 84.69 276 GLY A N 1
ATOM 2159 C CA . GLY A 1 276 ? -7.448 10.223 -19.090 1.00 84.69 276 GLY A CA 1
ATOM 2160 C C . GLY A 1 276 ? -7.752 11.199 -17.957 1.00 84.69 276 GLY A C 1
ATOM 2161 O O . GLY A 1 276 ? -8.762 11.903 -18.014 1.00 84.69 276 GLY A O 1
ATOM 2162 N N . VAL A 1 277 ? -6.864 11.309 -16.964 1.00 88.81 277 VAL A N 1
ATOM 2163 C CA . VAL A 1 277 ? -7.072 12.196 -15.803 1.00 88.81 277 VAL A CA 1
ATOM 2164 C C . VAL A 1 277 ? -7.195 13.674 -16.211 1.00 88.81 277 VAL A C 1
ATOM 2166 O O . VAL A 1 277 ? -8.188 14.299 -15.820 1.00 88.81 277 VAL A O 1
ATOM 2169 N N . PRO A 1 278 ? -6.307 14.255 -17.047 1.00 91.25 278 PRO A N 1
ATOM 2170 C CA . PRO A 1 278 ? -6.515 15.612 -17.558 1.00 91.25 278 PRO A CA 1
ATOM 2171 C C . PRO A 1 278 ? -7.817 15.773 -18.349 1.00 91.25 278 PRO A C 1
ATOM 2173 O O . PRO A 1 278 ? -8.493 16.794 -18.207 1.00 91.25 278 PRO A O 1
ATOM 2176 N N . GLY A 1 279 ? -8.212 14.769 -19.140 1.00 90.38 279 GLY A N 1
ATOM 2177 C CA . GLY A 1 279 ? -9.484 14.775 -19.865 1.00 90.38 279 GLY A CA 1
ATOM 2178 C C . GLY A 1 279 ? -10.694 14.873 -18.930 1.00 90.38 279 GLY A C 1
ATOM 2179 O O . GLY A 1 279 ? -11.563 15.730 -19.120 1.00 90.38 279 GLY A O 1
ATOM 2180 N N . ILE A 1 280 ? -10.719 14.061 -17.870 1.00 89.75 280 ILE A N 1
ATOM 2181 C CA . ILE A 1 280 ? -11.770 14.096 -16.839 1.00 89.75 280 ILE A CA 1
ATOM 2182 C C . ILE A 1 280 ? -11.756 15.448 -16.113 1.00 89.75 280 ILE A C 1
ATOM 2184 O O . ILE A 1 280 ? -12.808 16.057 -15.903 1.00 89.75 280 ILE A O 1
ATOM 2188 N N . ALA A 1 281 ? -10.573 15.964 -15.777 1.00 92.06 281 ALA A N 1
ATOM 2189 C CA . ALA A 1 281 ? -10.418 17.245 -15.095 1.00 92.06 281 ALA A CA 1
ATOM 2190 C C . ALA A 1 281 ? -10.957 18.420 -15.928 1.00 92.06 281 ALA A C 1
ATOM 2192 O O . ALA A 1 281 ? -11.669 19.289 -15.409 1.00 92.06 281 ALA A O 1
ATOM 2193 N N . LEU A 1 282 ? -10.667 18.432 -17.232 1.00 93.19 282 LEU A N 1
ATOM 2194 C CA . LEU A 1 282 ? -11.201 19.421 -18.166 1.00 93.19 282 LEU A CA 1
ATOM 2195 C C . LEU A 1 282 ? -12.721 19.314 -18.283 1.00 93.19 282 LEU A C 1
ATOM 2197 O O . LEU A 1 282 ? -13.394 20.348 -18.277 1.00 93.19 282 LEU A O 1
ATOM 2201 N N . ALA A 1 283 ? -13.272 18.097 -18.318 1.00 91.94 283 ALA A N 1
ATOM 2202 C CA . ALA A 1 283 ? -14.716 17.888 -18.305 1.00 91.94 283 ALA A CA 1
ATOM 2203 C C . ALA A 1 283 ? -15.350 18.460 -17.026 1.00 91.94 283 ALA A C 1
ATOM 2205 O O . ALA A 1 283 ? -16.291 19.249 -17.118 1.00 91.94 283 ALA A O 1
ATOM 2206 N N . PHE A 1 284 ? -14.782 18.171 -15.848 1.00 92.81 284 PHE A N 1
ATOM 2207 C CA . PHE A 1 284 ? -15.255 18.720 -14.569 1.00 92.81 284 PHE A CA 1
ATOM 2208 C C . PHE A 1 284 ? -15.215 20.247 -14.554 1.00 92.81 284 PHE A C 1
ATOM 2210 O O . PHE A 1 284 ? -16.173 20.896 -14.125 1.00 92.81 284 PHE A O 1
ATOM 2217 N N . TYR A 1 285 ? -14.135 20.848 -15.053 1.00 93.62 285 TYR A N 1
ATOM 2218 C CA . TYR A 1 285 ? -14.025 22.300 -15.146 1.00 93.62 285 TYR A CA 1
ATOM 2219 C C . TYR A 1 285 ? -15.022 22.908 -16.145 1.00 93.62 285 TYR A C 1
ATOM 2221 O O . TYR A 1 285 ? -15.582 23.985 -15.891 1.00 93.62 285 TYR A O 1
ATOM 2229 N N . ALA A 1 286 ? -15.255 22.244 -17.278 1.00 95.00 286 ALA A N 1
ATOM 2230 C CA . ALA A 1 286 ? -16.191 22.688 -18.303 1.00 95.00 286 ALA A CA 1
ATOM 2231 C C . ALA A 1 286 ? -17.638 22.675 -17.789 1.00 95.00 286 ALA A C 1
ATOM 2233 O O . ALA A 1 286 ? -18.358 23.653 -18.006 1.00 95.00 286 ALA A O 1
ATOM 2234 N N . THR A 1 287 ? -18.033 21.634 -17.049 1.00 94.50 287 THR A N 1
ATOM 2235 C CA . THR A 1 287 ? -19.396 21.455 -16.519 1.00 94.50 287 THR A CA 1
ATOM 2236 C C . THR A 1 287 ? -19.632 22.128 -15.164 1.00 94.50 287 THR A C 1
ATOM 2238 O O . THR A 1 287 ? -20.779 22.250 -14.729 1.00 94.50 287 THR A O 1
ATOM 2241 N N . ALA A 1 288 ? -18.581 22.586 -14.476 1.00 94.56 288 ALA A N 1
ATOM 2242 C CA . ALA A 1 288 ? -18.712 23.288 -13.204 1.00 94.56 288 ALA A CA 1
ATOM 2243 C C . ALA A 1 288 ? -19.493 24.607 -13.344 1.00 94.56 288 ALA A C 1
ATOM 2245 O O . ALA A 1 288 ? -19.232 25.427 -14.234 1.00 94.56 288 ALA A O 1
ATOM 2246 N N . LYS A 1 289 ? -20.403 24.861 -12.390 1.00 95.44 289 LYS A N 1
ATOM 2247 C CA . LYS A 1 289 ? -21.098 26.153 -12.269 1.00 95.44 289 LYS A CA 1
ATOM 2248 C C . LYS A 1 289 ? -20.082 27.293 -12.141 1.00 95.44 289 LYS A C 1
ATOM 2250 O O . LYS A 1 289 ? -19.052 27.132 -11.480 1.00 95.44 289 LYS A O 1
ATOM 2255 N N . LYS A 1 290 ? -20.370 28.447 -12.756 1.00 94.94 290 LYS A N 1
ATOM 2256 C CA . LYS A 1 290 ? -19.428 29.581 -12.874 1.00 94.94 290 LYS A CA 1
ATOM 2257 C C . LYS A 1 290 ? -18.864 30.011 -11.515 1.00 94.94 290 LYS A C 1
ATOM 2259 O O . LYS A 1 290 ? -17.664 30.241 -11.400 1.00 94.94 290 LYS A O 1
ATOM 2264 N N . GLU A 1 291 ? -19.704 30.035 -10.488 1.00 95.44 291 GLU A N 1
ATOM 2265 C CA . GLU A 1 291 ? -19.360 30.392 -9.110 1.00 95.44 291 GLU A CA 1
ATOM 2266 C C . GLU A 1 291 ? -18.417 29.390 -8.416 1.00 95.44 291 GLU A C 1
ATOM 2268 O O . GLU A 1 291 ? -17.699 29.761 -7.488 1.00 95.44 291 GLU A O 1
ATOM 2273 N N . ASN A 1 292 ? -18.366 28.137 -8.880 1.00 93.50 292 ASN A N 1
ATOM 2274 C CA . ASN A 1 292 ? -17.565 27.068 -8.278 1.00 93.50 292 ASN A CA 1
ATOM 2275 C C . ASN A 1 292 ? -16.300 26.725 -9.073 1.00 93.50 292 ASN A C 1
ATOM 2277 O O . ASN A 1 292 ? -15.459 25.995 -8.554 1.00 93.50 292 ASN A O 1
ATOM 2281 N N . LYS A 1 293 ? -16.106 27.266 -10.285 1.00 93.25 293 LYS A N 1
ATOM 2282 C CA . LYS A 1 293 ? -14.948 26.950 -11.146 1.00 93.25 293 LYS A CA 1
ATOM 2283 C C . LYS A 1 293 ? -13.596 27.107 -10.439 1.00 93.25 293 LYS A C 1
ATOM 2285 O O . LYS A 1 293 ? -12.748 26.229 -10.556 1.00 93.25 293 LYS A O 1
ATOM 2290 N N . LYS A 1 294 ? -13.409 28.176 -9.652 1.00 93.25 294 LYS A N 1
ATOM 2291 C CA . LYS A 1 294 ? -12.174 28.382 -8.867 1.00 93.25 294 LYS A CA 1
ATOM 2292 C C . LYS A 1 294 ? -11.966 27.301 -7.800 1.00 93.25 294 LYS A C 1
ATOM 2294 O O . LYS A 1 294 ? -10.847 26.839 -7.621 1.00 93.25 294 LYS A O 1
ATOM 2299 N N . LYS A 1 295 ? -13.039 26.881 -7.117 1.00 90.00 295 LYS A N 1
ATOM 2300 C CA . LYS A 1 295 ? -12.988 25.813 -6.104 1.00 90.00 295 LYS A CA 1
ATOM 2301 C C . LYS A 1 295 ? -12.681 24.461 -6.742 1.00 90.00 295 LYS A C 1
ATOM 2303 O O . LYS A 1 295 ? -11.865 23.719 -6.216 1.00 90.00 295 LYS A O 1
ATOM 2308 N N . VAL A 1 296 ? -13.304 24.176 -7.887 1.00 91.56 296 VAL A N 1
ATOM 2309 C CA . VAL A 1 296 ? -13.065 22.950 -8.659 1.00 91.56 296 VAL A CA 1
ATOM 2310 C C . VAL A 1 296 ? -11.608 22.877 -9.102 1.00 91.56 296 VAL A C 1
ATOM 2312 O O . VAL A 1 296 ? -10.969 21.869 -8.836 1.00 91.56 296 VAL A O 1
ATOM 2315 N N . LEU A 1 297 ? -11.048 23.952 -9.674 1.00 91.00 297 LEU A N 1
ATOM 2316 C CA . LEU A 1 297 ? -9.626 23.993 -10.038 1.00 91.00 297 LEU A CA 1
ATOM 2317 C C . LEU A 1 297 ? -8.708 23.744 -8.837 1.00 91.00 297 LEU A C 1
ATOM 2319 O O . LEU A 1 297 ? -7.812 22.914 -8.928 1.00 91.00 297 LEU A O 1
ATOM 2323 N N . ALA A 1 298 ? -8.951 24.419 -7.710 1.00 87.31 298 ALA A N 1
ATOM 2324 C CA . ALA A 1 298 ? -8.144 24.238 -6.503 1.00 87.31 298 ALA A CA 1
ATOM 2325 C C . ALA A 1 298 ? -8.184 22.796 -5.965 1.00 87.31 298 ALA A C 1
ATOM 2327 O O . ALA A 1 298 ? -7.203 22.341 -5.384 1.00 87.31 298 ALA A O 1
ATOM 2328 N N . LEU A 1 299 ? -9.299 22.085 -6.168 1.00 84.88 299 LEU A N 1
ATOM 2329 C CA . LEU A 1 299 ? -9.456 20.689 -5.766 1.00 84.88 299 LEU A CA 1
ATOM 2330 C C . LEU A 1 299 ? -8.753 19.721 -6.730 1.00 84.88 299 LEU A C 1
ATOM 2332 O O . LEU A 1 299 ? -8.065 18.815 -6.275 1.00 84.88 299 LEU A O 1
ATOM 2336 N N . ILE A 1 300 ? -8.933 19.893 -8.044 1.00 89.25 300 ILE A N 1
ATOM 2337 C CA . ILE A 1 300 ? -8.508 18.887 -9.030 1.00 89.25 300 ILE A CA 1
ATOM 2338 C C . ILE A 1 300 ? -7.066 19.062 -9.507 1.00 89.25 300 ILE A C 1
ATOM 2340 O O . ILE A 1 300 ? -6.414 18.065 -9.794 1.00 89.25 300 ILE A O 1
ATOM 2344 N N . VAL A 1 301 ? -6.549 20.295 -9.589 1.00 89.75 301 VAL A N 1
ATOM 2345 C CA . VAL A 1 301 ? -5.220 20.567 -10.173 1.00 89.75 301 VAL A CA 1
ATOM 2346 C C . VAL A 1 301 ? -4.094 19.819 -9.448 1.00 89.75 301 VAL A C 1
ATOM 2348 O O . VAL A 1 301 ? -3.304 19.182 -10.142 1.00 89.75 301 VAL A O 1
ATOM 2351 N N . PRO A 1 302 ? -4.013 19.810 -8.101 1.00 84.94 302 PRO A N 1
ATOM 2352 C CA . PRO A 1 302 ? -2.983 19.036 -7.411 1.00 84.94 302 PRO A CA 1
ATOM 2353 C C . PRO A 1 302 ? -3.062 17.540 -7.734 1.00 84.94 302 PRO A C 1
ATOM 2355 O O . PRO A 1 302 ? -2.042 16.927 -8.026 1.00 84.94 302 PRO A O 1
ATOM 2358 N N . GLY A 1 303 ? -4.275 16.973 -7.760 1.00 85.62 303 GLY A N 1
ATOM 2359 C CA . GLY A 1 303 ? -4.490 15.566 -8.100 1.00 85.62 303 GLY A CA 1
ATOM 2360 C C . GLY A 1 303 ? -4.105 15.235 -9.543 1.00 85.62 303 GLY A C 1
ATOM 2361 O O . GLY A 1 303 ? -3.494 14.201 -9.778 1.00 85.62 303 GLY A O 1
ATOM 2362 N N . VAL A 1 304 ? -4.389 16.127 -10.499 1.00 90.44 304 VAL A N 1
ATOM 2363 C CA . VAL A 1 304 ? -3.973 15.968 -11.905 1.00 90.44 304 VAL A CA 1
ATOM 2364 C C . VAL A 1 304 ? -2.454 16.000 -12.035 1.00 90.44 304 VAL A C 1
ATOM 2366 O O . VAL A 1 304 ? -1.890 15.162 -12.730 1.00 90.44 304 VAL A O 1
ATOM 2369 N N . ILE A 1 305 ? -1.785 16.943 -11.367 1.00 87.25 305 ILE A N 1
ATOM 2370 C CA . ILE A 1 305 ? -0.320 17.043 -11.395 1.00 87.25 305 ILE A CA 1
ATOM 2371 C C . ILE A 1 305 ? 0.303 15.772 -10.815 1.00 87.25 305 ILE A C 1
ATOM 2373 O O . ILE A 1 305 ? 1.198 15.201 -11.430 1.00 87.25 305 ILE A O 1
ATOM 2377 N N . THR A 1 306 ? -0.194 15.294 -9.671 1.00 83.00 306 THR A N 1
ATOM 2378 C CA . THR A 1 306 ? 0.265 14.034 -9.077 1.00 83.00 306 THR A CA 1
ATOM 2379 C C . THR A 1 306 ? 0.024 12.844 -10.013 1.00 83.00 306 THR A C 1
ATOM 2381 O O . THR A 1 306 ? 0.942 12.062 -10.229 1.00 83.00 306 THR A O 1
ATOM 2384 N N . ALA A 1 307 ? -1.160 12.731 -10.618 1.00 87.00 307 ALA A N 1
ATOM 2385 C CA . ALA A 1 307 ? -1.484 11.649 -11.547 1.00 87.00 307 ALA A CA 1
ATOM 2386 C C . ALA A 1 307 ? -0.561 11.620 -12.770 1.00 87.00 307 ALA A C 1
ATOM 2388 O O . ALA A 1 307 ? -0.102 10.556 -13.173 1.00 87.00 307 ALA A O 1
ATOM 2389 N N . VAL A 1 308 ? -0.288 12.789 -13.350 1.00 86.81 308 VAL A N 1
ATOM 2390 C CA . VAL A 1 308 ? 0.529 12.922 -14.561 1.00 86.81 308 VAL A CA 1
ATOM 2391 C C . VAL A 1 308 ? 2.007 12.689 -14.273 1.00 86.81 308 VAL A C 1
ATOM 2393 O O . VAL A 1 308 ? 2.669 12.013 -15.053 1.00 86.81 308 VAL A O 1
ATOM 2396 N N . LEU A 1 309 ? 2.530 13.254 -13.182 1.00 81.81 309 LEU A N 1
ATOM 2397 C CA . LEU A 1 309 ? 3.962 13.190 -12.886 1.00 81.81 309 LEU A CA 1
ATOM 2398 C C . LEU A 1 309 ? 4.354 11.897 -12.174 1.00 81.81 309 LEU A C 1
ATOM 2400 O O . LEU A 1 309 ? 5.394 11.333 -12.481 1.00 81.81 309 LEU A O 1
ATOM 2404 N N . ALA A 1 310 ? 3.535 11.440 -11.228 1.00 78.62 310 ALA A N 1
ATOM 2405 C CA . ALA A 1 310 ? 3.857 10.308 -10.364 1.00 78.62 310 ALA A CA 1
ATOM 2406 C C . ALA A 1 310 ? 3.072 9.035 -10.699 1.00 78.62 310 ALA A C 1
ATOM 2408 O O . ALA A 1 310 ? 3.311 7.999 -10.092 1.00 78.62 310 ALA A O 1
ATOM 2409 N N . GLY A 1 311 ? 2.090 9.099 -11.604 1.00 82.00 311 GLY A N 1
ATOM 2410 C CA . GLY A 1 311 ? 1.212 7.962 -11.895 1.00 82.00 311 GLY A CA 1
ATOM 2411 C C . GLY A 1 311 ? 0.198 7.642 -10.788 1.00 82.00 311 GLY A C 1
ATOM 2412 O O . GLY A 1 311 ? -0.530 6.664 -10.912 1.00 82.00 311 GLY A O 1
ATOM 2413 N N . ILE A 1 312 ? 0.112 8.465 -9.738 1.00 82.50 312 ILE A N 1
ATOM 2414 C CA . ILE A 1 312 ? -0.755 8.249 -8.568 1.00 82.50 312 ILE A CA 1
ATOM 2415 C C . ILE A 1 312 ? -2.059 9.023 -8.753 1.00 82.50 312 ILE A C 1
ATOM 2417 O O . ILE A 1 312 ? -2.073 10.258 -8.729 1.00 82.50 312 ILE A O 1
ATOM 2421 N N . THR A 1 313 ? -3.169 8.312 -8.948 1.00 86.50 313 THR A N 1
ATOM 2422 C CA . THR A 1 313 ? -4.458 8.923 -9.316 1.00 86.50 313 THR A CA 1
ATOM 2423 C C . THR A 1 313 ? -5.438 9.069 -8.166 1.00 86.50 313 THR A C 1
ATOM 2425 O O . THR A 1 313 ? -6.378 9.853 -8.272 1.00 86.50 313 THR A O 1
ATOM 2428 N N . GLU A 1 314 ? -5.205 8.405 -7.041 1.00 83.00 314 GLU A N 1
ATOM 2429 C CA . GLU A 1 314 ? -6.078 8.356 -5.869 1.00 83.00 314 GLU A CA 1
ATOM 2430 C C . GLU A 1 314 ? -6.540 9.743 -5.396 1.00 83.00 314 GLU A C 1
ATOM 2432 O O . GLU A 1 314 ? -7.746 9.932 -5.210 1.00 83.00 314 GLU A O 1
ATOM 2437 N N . PRO A 1 315 ? -5.660 10.758 -5.261 1.00 79.00 315 PRO A N 1
ATOM 2438 C CA . PRO A 1 315 ? -6.077 12.091 -4.830 1.00 79.00 315 PRO A CA 1
ATOM 2439 C C . PRO A 1 315 ? -7.103 12.734 -5.772 1.00 79.00 315 PRO A C 1
ATOM 2441 O O . PRO A 1 315 ? -7.945 13.514 -5.323 1.00 79.00 315 PRO A O 1
ATOM 2444 N N . PHE A 1 316 ? -7.036 12.414 -7.067 1.00 86.81 316 PHE A N 1
ATOM 2445 C CA . PHE A 1 316 ? -7.981 12.877 -8.076 1.00 86.81 316 PHE A CA 1
ATOM 2446 C C . PHE A 1 316 ? -9.235 11.995 -8.119 1.00 86.81 316 PHE A C 1
ATOM 2448 O O . PHE A 1 316 ? -10.350 12.514 -8.035 1.00 86.81 316 PHE A O 1
ATOM 2455 N N . ASP A 1 317 ? -9.071 10.675 -8.189 1.00 86.00 317 ASP A N 1
ATOM 2456 C CA . ASP A 1 317 ? -10.170 9.718 -8.335 1.00 86.00 317 ASP A CA 1
ATOM 2457 C C . ASP A 1 317 ? -11.136 9.786 -7.143 1.00 86.00 317 ASP A C 1
ATOM 2459 O O . ASP A 1 317 ? -12.359 9.795 -7.317 1.00 86.00 317 ASP A O 1
ATOM 2463 N N . TYR A 1 318 ? -10.623 9.977 -5.923 1.00 84.44 318 TYR A N 1
ATOM 2464 C CA . TYR A 1 318 ? -11.444 10.112 -4.712 1.00 84.44 318 TYR A CA 1
ATOM 2465 C C . TYR A 1 318 ? -12.379 11.326 -4.714 1.00 84.44 318 TYR A C 1
ATOM 2467 O O . TYR A 1 318 ? -13.333 11.357 -3.932 1.00 84.44 318 TYR A O 1
ATOM 2475 N N . THR A 1 319 ? -12.173 12.301 -5.605 1.00 85.31 319 THR A N 1
ATOM 2476 C CA . THR A 1 319 ? -13.086 13.447 -5.738 1.00 85.31 319 THR A CA 1
ATOM 2477 C C . THR A 1 319 ? -14.459 13.056 -6.290 1.00 85.31 319 THR A C 1
ATOM 2479 O O . THR A 1 319 ? -15.434 13.763 -6.027 1.00 85.31 319 THR A O 1
ATOM 2482 N N . PHE A 1 320 ? -14.567 11.932 -7.008 1.00 86.56 320 PHE A N 1
ATOM 2483 C CA . PHE A 1 320 ? -15.825 11.463 -7.599 1.00 86.56 320 PHE A CA 1
ATOM 2484 C C . PHE A 1 320 ? -16.134 9.983 -7.341 1.00 86.56 320 PHE A C 1
ATOM 2486 O O . PHE A 1 320 ? -17.301 9.606 -7.451 1.00 86.56 320 PHE A O 1
ATOM 2493 N N . LEU A 1 321 ? -15.149 9.173 -6.934 1.00 85.06 321 LEU A N 1
ATOM 2494 C CA . LEU A 1 321 ? -15.264 7.722 -6.729 1.00 85.06 321 LEU A CA 1
ATOM 2495 C C . LEU A 1 321 ? -16.511 7.303 -5.938 1.00 85.06 321 LEU A C 1
ATOM 2497 O O . LEU A 1 321 ? -17.265 6.426 -6.352 1.00 85.06 321 LEU A O 1
ATOM 2501 N N . PHE A 1 322 ? -16.756 7.979 -4.815 1.00 82.00 322 PHE A N 1
ATOM 2502 C CA . PHE A 1 322 ? -17.859 7.669 -3.899 1.00 82.00 322 PHE A CA 1
ATOM 2503 C C . PHE A 1 322 ? -19.155 8.429 -4.208 1.00 82.00 322 PHE A C 1
ATOM 2505 O O . PHE A 1 322 ? -20.196 8.130 -3.627 1.00 82.00 322 PHE A O 1
ATOM 2512 N N . ILE A 1 323 ? -19.098 9.430 -5.089 1.00 86.25 323 ILE A N 1
ATOM 2513 C CA . ILE A 1 323 ? -20.238 10.294 -5.427 1.00 86.25 323 ILE A CA 1
ATOM 2514 C C . ILE A 1 323 ? -20.923 9.796 -6.701 1.00 86.25 323 ILE A C 1
ATOM 2516 O O . ILE A 1 323 ? -22.150 9.794 -6.783 1.00 86.25 323 ILE A O 1
ATOM 2520 N N . ALA A 1 324 ? -20.141 9.358 -7.689 1.00 86.69 324 ALA A N 1
ATOM 2521 C CA . ALA A 1 324 ? -20.625 8.917 -8.990 1.00 86.69 324 ALA A CA 1
ATOM 2522 C C . ALA A 1 324 ? -19.961 7.591 -9.420 1.00 86.69 324 ALA A C 1
ATOM 2524 O O . ALA A 1 324 ? -19.143 7.588 -10.339 1.00 86.69 324 ALA A O 1
ATOM 2525 N N . PRO A 1 325 ? -20.336 6.442 -8.824 1.00 81.81 325 PRO A N 1
ATOM 2526 C CA . PRO A 1 325 ? -19.735 5.143 -9.154 1.00 81.81 325 PRO A CA 1
ATOM 2527 C C . PRO A 1 325 ? -19.878 4.747 -10.632 1.00 81.81 325 PRO A C 1
ATOM 2529 O O . PRO A 1 325 ? -18.990 4.126 -11.207 1.00 81.81 325 PRO A O 1
ATOM 2532 N N . VAL A 1 326 ? -20.975 5.153 -11.282 1.00 85.44 326 VAL A N 1
ATOM 2533 C CA . VAL A 1 326 ? -21.182 4.923 -12.723 1.00 85.44 326 VAL A CA 1
ATOM 2534 C C . VAL A 1 326 ? -20.117 5.640 -13.552 1.00 85.44 326 VAL A C 1
ATOM 2536 O O . VAL A 1 326 ? -19.618 5.084 -14.525 1.00 85.44 326 VAL A O 1
ATOM 2539 N N . LEU A 1 327 ? -19.727 6.853 -13.146 1.00 83.38 327 LEU A N 1
ATOM 2540 C CA . LEU A 1 327 ? -18.689 7.611 -13.835 1.00 83.38 327 LEU A CA 1
ATOM 2541 C C . LEU A 1 327 ? -17.339 6.895 -13.741 1.00 83.38 327 LEU A C 1
ATOM 2543 O O . LEU A 1 327 ? -16.641 6.821 -14.743 1.00 83.38 327 LEU A O 1
ATOM 2547 N N . VAL A 1 328 ? -17.021 6.313 -12.582 1.00 80.75 328 VAL A N 1
ATOM 2548 C CA . VAL A 1 328 ? -15.804 5.512 -12.371 1.00 80.75 328 VAL A CA 1
ATOM 2549 C C . VAL A 1 328 ? -15.767 4.332 -13.332 1.00 80.75 328 VAL A C 1
ATOM 2551 O O . VAL A 1 328 ? -14.771 4.116 -14.013 1.00 80.75 328 VAL A O 1
ATOM 2554 N N . PHE A 1 329 ? -16.866 3.590 -13.445 1.00 81.50 329 PHE A N 1
ATOM 2555 C CA . PHE A 1 329 ? -16.943 2.464 -14.372 1.00 81.50 329 PHE A CA 1
ATOM 2556 C C . PHE A 1 329 ? -16.724 2.901 -15.832 1.00 81.50 329 PHE A C 1
ATOM 2558 O O . PHE A 1 329 ? -15.981 2.257 -16.579 1.00 81.50 329 PHE A O 1
ATOM 2565 N N . CYS A 1 330 ? -17.322 4.028 -16.236 1.00 81.75 330 CYS A N 1
ATOM 2566 C CA . CYS A 1 330 ? -17.112 4.598 -17.565 1.00 81.75 330 CYS A CA 1
ATOM 2567 C C . CYS A 1 330 ? -15.652 5.017 -17.789 1.00 81.75 330 CYS A C 1
ATOM 2569 O O . CYS A 1 330 ? -15.098 4.705 -18.841 1.00 81.75 330 CYS A O 1
ATOM 2571 N N . THR A 1 331 ? -15.012 5.678 -16.821 1.00 79.06 331 THR A N 1
ATOM 2572 C CA . THR A 1 331 ? -13.608 6.101 -16.946 1.00 79.06 331 THR A CA 1
ATOM 2573 C C . THR A 1 331 ? -12.657 4.908 -16.988 1.00 79.06 331 THR A C 1
ATOM 2575 O O . THR A 1 331 ? -11.722 4.929 -17.783 1.00 79.06 331 THR A O 1
ATOM 2578 N N . CYS A 1 332 ? -12.931 3.843 -16.222 1.00 77.81 332 CYS A N 1
ATOM 2579 C CA . CYS A 1 332 ? -12.185 2.581 -16.303 1.00 77.81 332 CYS A CA 1
ATOM 2580 C C . CYS A 1 332 ? -12.274 1.997 -17.717 1.00 77.81 332 CYS A C 1
ATOM 2582 O O . CYS A 1 332 ? -11.257 1.713 -18.340 1.00 77.81 332 CYS A O 1
ATOM 2584 N N . SER A 1 333 ? -13.494 1.889 -18.250 1.00 77.25 333 SER A N 1
ATOM 2585 C CA . SER A 1 333 ? -13.740 1.307 -19.573 1.00 77.25 333 SER A CA 1
ATOM 2586 C C . SER A 1 333 ? -13.044 2.103 -20.683 1.00 77.25 333 SER A C 1
ATOM 2588 O O . SER A 1 333 ? -12.353 1.525 -21.515 1.00 77.25 333 SER A O 1
ATOM 2590 N N . VAL A 1 334 ? -13.176 3.434 -20.676 1.00 76.06 334 VAL A N 1
ATOM 2591 C CA . VAL A 1 334 ? -12.542 4.313 -21.675 1.00 76.06 334 VAL A CA 1
ATOM 2592 C C . VAL A 1 334 ? -11.015 4.263 -21.582 1.00 76.06 334 VAL A C 1
ATOM 2594 O O . VAL A 1 334 ? -10.354 4.233 -22.616 1.00 76.06 334 VAL A O 1
ATOM 2597 N N . GLY A 1 335 ? -10.453 4.213 -20.369 1.00 72.31 335 GLY A N 1
ATOM 2598 C CA . GLY A 1 335 ? -9.011 4.063 -20.169 1.00 72.31 335 GLY A CA 1
ATOM 2599 C C . GLY A 1 335 ? -8.468 2.768 -20.776 1.00 72.31 335 GLY A C 1
ATOM 2600 O O . GLY A 1 335 ? -7.443 2.799 -21.449 1.00 72.31 335 GLY A O 1
ATOM 2601 N N . CYS A 1 336 ? -9.195 1.658 -20.619 1.00 72.12 336 CYS A N 1
ATOM 2602 C CA . CYS A 1 336 ? -8.806 0.372 -21.200 1.00 72.12 336 CYS A CA 1
ATOM 2603 C C . CYS A 1 336 ? -8.825 0.407 -22.733 1.00 72.12 336 CYS A C 1
ATOM 2605 O O . CYS A 1 336 ? -7.844 0.022 -23.362 1.00 72.12 336 CYS A O 1
ATOM 2607 N N . TYR A 1 337 ? -9.899 0.940 -23.333 1.00 71.19 337 TYR A N 1
ATOM 2608 C CA . TYR A 1 337 ? -9.988 1.102 -24.790 1.00 71.19 337 TYR A CA 1
ATOM 2609 C C . TYR A 1 337 ? -8.868 1.991 -25.343 1.00 71.19 337 TYR A C 1
ATOM 2611 O O . TYR A 1 337 ? -8.286 1.677 -26.377 1.00 71.19 337 TYR A O 1
ATOM 2619 N N . PHE A 1 338 ? -8.535 3.081 -24.646 1.00 69.25 338 PHE A N 1
ATOM 2620 C CA . PHE A 1 338 ? -7.458 3.977 -25.061 1.00 69.25 338 PHE A CA 1
ATOM 2621 C C . PHE A 1 338 ? -6.090 3.279 -25.053 1.00 69.25 338 PHE A C 1
ATOM 2623 O O . PHE A 1 338 ? -5.313 3.456 -25.990 1.00 69.25 338 PHE A O 1
ATOM 2630 N N . SER A 1 339 ? -5.803 2.461 -24.036 1.00 65.00 339 SER A N 1
ATOM 2631 C CA . SER A 1 339 ? -4.552 1.698 -23.952 1.00 65.00 339 SER A CA 1
ATOM 2632 C C . SER A 1 339 ? -4.480 0.552 -24.972 1.00 65.00 339 SER A C 1
ATOM 2634 O O . SER A 1 339 ? -3.416 0.332 -25.555 1.00 65.00 339 SER A O 1
ATOM 2636 N N . ASP A 1 340 ? -5.600 -0.122 -25.257 1.00 60.56 340 ASP A N 1
ATOM 2637 C CA . ASP A 1 340 ? -5.691 -1.146 -26.311 1.00 60.56 340 ASP A CA 1
ATOM 2638 C C . ASP A 1 340 ? -5.473 -0.555 -27.713 1.00 60.56 340 ASP A C 1
ATOM 2640 O O . ASP A 1 340 ? -4.716 -1.109 -28.516 1.00 60.56 340 ASP A O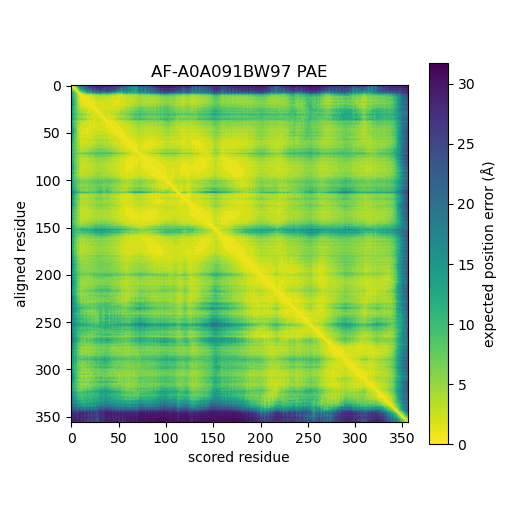 1
ATOM 2644 N N . ASP A 1 341 ? -6.071 0.602 -28.012 1.00 57.44 341 ASP A N 1
ATOM 2645 C CA . ASP A 1 341 ? -5.851 1.293 -29.286 1.00 57.44 341 ASP A CA 1
ATOM 2646 C C . ASP A 1 341 ? -4.410 1.806 -29.405 1.00 57.44 341 ASP A C 1
ATOM 2648 O O . ASP A 1 341 ? -3.835 1.786 -30.496 1.00 57.44 341 ASP A O 1
ATOM 2652 N N . PHE A 1 342 ? -3.769 2.201 -28.300 1.00 56.25 342 PHE A N 1
ATOM 2653 C CA . PHE A 1 342 ? -2.366 2.624 -28.309 1.00 56.25 342 PHE A CA 1
ATOM 2654 C C . PHE A 1 342 ? -1.401 1.486 -28.684 1.00 56.25 342 PHE A C 1
ATOM 2656 O O . PHE A 1 342 ? -0.406 1.736 -29.362 1.00 56.25 342 PHE A O 1
ATOM 2663 N N . LEU A 1 343 ? -1.727 0.228 -28.350 1.00 49.56 343 LEU A N 1
ATOM 2664 C CA . LEU A 1 343 ? -1.000 -0.959 -28.840 1.00 49.56 343 LEU A CA 1
ATOM 2665 C C . LEU A 1 343 ? -1.134 -1.156 -30.358 1.00 49.56 343 LEU A C 1
ATOM 2667 O O . LEU A 1 343 ? -0.288 -1.808 -30.978 1.00 49.56 343 LEU A O 1
ATOM 2671 N N . CYS A 1 344 ? -2.204 -0.631 -30.956 1.00 40.81 344 CYS A N 1
ATOM 2672 C CA . CYS A 1 344 ? -2.468 -0.673 -32.394 1.00 40.81 344 CYS A CA 1
ATOM 2673 C C . CYS A 1 344 ? -1.967 0.580 -33.131 1.00 40.81 344 CYS A C 1
ATOM 2675 O O . CYS A 1 344 ? -1.712 0.525 -34.340 1.00 40.81 344 CYS A O 1
ATOM 2677 N N . PHE A 1 345 ? -1.776 1.698 -32.428 1.00 36.31 345 PHE A N 1
ATOM 2678 C CA . PHE A 1 345 ? -1.318 2.948 -33.010 1.00 36.31 345 PHE A CA 1
ATOM 2679 C C . PHE A 1 345 ? 0.210 3.067 -33.031 1.00 36.31 345 PHE A C 1
ATOM 2681 O O . PHE A 1 345 ? 0.905 3.143 -32.026 1.00 36.31 345 PHE A O 1
ATOM 2688 N N . ARG A 1 346 ? 0.719 3.253 -34.247 1.00 37.69 346 ARG A N 1
ATOM 2689 C CA . ARG A 1 346 ? 2.085 3.649 -34.637 1.00 37.69 346 ARG A CA 1
ATOM 2690 C C . ARG A 1 346 ? 2.532 5.025 -34.083 1.00 37.69 346 ARG A C 1
ATOM 2692 O O . ARG A 1 346 ? 3.440 5.635 -34.649 1.00 37.69 346 ARG A O 1
ATOM 2699 N N . CYS A 1 347 ? 1.855 5.579 -33.072 1.00 36.16 347 CYS A N 1
ATOM 2700 C CA . CYS A 1 347 ? 1.778 7.030 -32.873 1.00 36.16 347 CYS A CA 1
ATOM 2701 C C . CYS A 1 347 ? 2.758 7.670 -31.895 1.00 36.16 347 CYS A C 1
ATOM 2703 O O . CYS A 1 347 ? 2.852 8.890 -31.957 1.00 36.16 347 CYS A O 1
ATOM 2705 N N . CYS A 1 348 ? 3.525 6.961 -31.063 1.00 36.91 348 CYS A N 1
ATOM 2706 C CA . CYS A 1 348 ? 4.338 7.688 -30.073 1.00 36.91 348 CYS A CA 1
ATOM 2707 C C . CYS A 1 348 ? 5.810 7.931 -30.425 1.00 36.91 348 CYS A C 1
ATOM 2709 O O . CYS A 1 348 ? 6.450 8.702 -29.725 1.00 36.91 348 CYS A O 1
ATOM 2711 N N . TRP A 1 349 ? 6.338 7.379 -31.524 1.00 35.91 349 TRP A N 1
ATOM 2712 C CA . TRP A 1 349 ? 7.736 7.660 -31.908 1.00 35.91 349 TRP A CA 1
ATOM 2713 C C . TRP A 1 349 ? 7.927 8.253 -33.306 1.00 35.91 349 TRP A C 1
ATOM 2715 O O . TRP A 1 349 ? 8.973 8.816 -33.611 1.00 35.91 349 TRP A O 1
ATOM 2725 N N . ARG A 1 350 ? 6.916 8.175 -34.182 1.00 29.72 350 ARG A N 1
ATOM 2726 C CA . ARG A 1 350 ? 7.057 8.623 -35.579 1.00 29.72 350 ARG A CA 1
ATOM 2727 C C . ARG A 1 350 ? 6.793 10.118 -35.797 1.00 29.72 350 ARG A C 1
ATOM 2729 O O . ARG A 1 350 ? 7.125 10.634 -36.859 1.00 29.72 350 ARG A O 1
ATOM 2736 N N . TYR A 1 351 ? 6.237 10.812 -34.807 1.00 28.62 351 TYR A N 1
ATOM 2737 C CA . TYR A 1 351 ? 5.986 12.252 -34.857 1.00 28.62 351 TYR A CA 1
ATOM 2738 C C . TYR A 1 351 ? 6.678 12.913 -33.669 1.00 28.62 351 TYR A C 1
ATOM 2740 O O . TYR A 1 351 ? 6.057 13.026 -32.625 1.00 28.62 351 TYR A O 1
ATOM 2748 N N . GLY A 1 352 ? 7.948 13.304 -33.809 1.00 28.34 352 GLY A N 1
ATOM 2749 C CA . GLY A 1 352 ? 8.768 13.925 -32.759 1.00 28.34 352 GLY A CA 1
ATOM 2750 C C . GLY A 1 352 ? 8.111 15.117 -32.050 1.00 28.34 352 GLY A C 1
ATOM 2751 O O . GLY A 1 352 ? 8.395 16.265 -32.367 1.00 28.34 352 GLY A O 1
ATOM 2752 N N . TRP A 1 353 ? 7.257 14.831 -31.069 1.00 25.91 353 TRP A N 1
ATOM 2753 C CA . TRP A 1 353 ? 6.553 15.795 -30.219 1.00 25.91 353 TRP A CA 1
ATOM 2754 C C . TRP A 1 353 ? 7.173 15.903 -28.823 1.00 25.91 353 TRP A C 1
ATOM 2756 O O . TRP A 1 353 ? 6.516 16.364 -27.899 1.00 25.91 353 TRP A O 1
ATOM 2766 N N . TRP A 1 354 ? 8.444 15.514 -28.678 1.00 27.66 354 TRP A N 1
ATOM 2767 C CA . TRP A 1 354 ? 9.241 15.796 -27.478 1.00 27.66 354 TRP A CA 1
ATOM 2768 C C . TRP A 1 354 ? 10.687 16.227 -27.752 1.00 27.66 354 TRP A C 1
ATOM 2770 O O . TRP A 1 354 ? 11.368 16.620 -26.817 1.00 27.66 354 TRP A O 1
ATOM 2780 N N . PHE A 1 355 ? 11.133 16.247 -29.012 1.00 24.56 355 PHE A N 1
ATOM 2781 C CA . PHE A 1 355 ? 12.392 16.881 -29.414 1.00 24.56 355 PHE A CA 1
ATOM 2782 C C . PHE A 1 355 ? 12.278 17.417 -30.848 1.00 24.56 355 PHE A C 1
ATOM 2784 O O . PHE A 1 355 ? 12.488 16.692 -31.822 1.00 24.56 355 PHE A O 1
ATOM 2791 N N . ASN A 1 356 ? 11.905 18.691 -30.951 1.00 25.56 356 ASN A N 1
ATOM 2792 C CA . ASN A 1 356 ? 12.395 19.649 -31.943 1.00 25.56 356 ASN A CA 1
ATOM 2793 C C . ASN A 1 356 ? 12.448 21.021 -31.279 1.00 25.56 356 ASN A C 1
ATOM 2795 O O . ASN A 1 356 ? 11.417 21.401 -30.676 1.00 25.56 356 ASN A O 1
#

InterPro domains:
  IPR003352 Phosphotransferase system, EIIC [PF02378] (11-330)
  IPR013013 Phosphotransferase system, EIIC component, type 1 [PS51103] (11-356)
  IPR050429 Phosphotransferase System Glucose-Specific EIICBA [PTHR30009] (11-332)

Solvent-accessible surface area (backbone atoms only — not comparable to full-atom values): 18816 Å² total; per-residue (Å²): 132,72,71,66,32,61,55,55,61,59,61,40,50,25,34,42,45,30,37,50,28,55,53,62,37,28,39,92,74,57,31,81,58,16,32,89,83,32,74,57,22,52,56,35,50,57,51,24,55,61,22,44,50,61,69,77,37,40,36,60,50,45,14,28,14,48,14,54,52,67,31,87,59,67,20,73,56,42,14,54,50,18,41,53,45,50,52,48,20,43,51,44,31,24,54,49,30,72,76,46,14,72,84,46,76,39,78,66,85,58,70,78,46,99,58,31,31,72,56,97,89,37,62,24,73,54,49,58,49,46,45,21,52,54,50,20,51,51,42,33,50,44,39,68,73,48,31,86,50,84,56,62,78,96,48,48,88,41,38,32,69,49,39,42,49,58,58,41,52,60,51,27,49,54,48,18,57,50,42,56,56,52,45,52,57,52,50,52,52,52,50,52,51,51,55,49,28,66,74,45,52,71,62,11,38,37,50,48,45,29,44,35,56,71,27,49,92,61,46,57,18,57,77,59,46,43,40,39,39,61,22,63,70,75,38,76,57,1,47,54,52,47,47,65,77,40,41,68,58,61,73,71,47,91,69,58,61,65,77,77,41,61,69,49,57,70,59,39,54,53,53,32,31,56,52,45,45,52,50,52,50,50,51,52,55,70,72,40,56,82,93,43,34,68,59,50,48,71,60,42,51,62,18,42,53,20,9,49,62,38,60,48,44,62,61,37,49,63,76,39,48,86,81,39,55,69,56,47,54,51,52,29,52,52,34,26,52,53,43,56,49,50,76,72,48,80,64,85,76,77,59,69,84,85,71,127